Protein AF-A0A2D9SZB6-F1 (afdb_monomer_lite)

Structure (mmCIF, N/CA/C/O backbone):
data_AF-A0A2D9SZB6-F1
#
_entry.id   AF-A0A2D9SZB6-F1
#
loop_
_atom_site.group_PDB
_atom_site.id
_atom_site.type_symbol
_atom_site.label_atom_id
_atom_site.label_alt_id
_atom_site.label_comp_id
_atom_site.label_asym_id
_atom_site.label_entity_id
_atom_site.label_seq_id
_atom_site.pdbx_PDB_ins_code
_atom_site.Cartn_x
_atom_site.Cartn_y
_atom_site.Cartn_z
_atom_site.occupancy
_atom_site.B_iso_or_equiv
_atom_site.auth_seq_id
_atom_site.auth_comp_id
_atom_site.auth_asym_id
_atom_site.auth_atom_id
_atom_site.pdbx_PDB_model_num
ATOM 1 N N . MET A 1 1 ? 8.365 37.480 -3.848 1.00 52.44 1 MET A N 1
ATOM 2 C CA . MET A 1 1 ? 7.961 36.099 -4.217 1.00 52.44 1 MET A CA 1
ATOM 3 C C . MET A 1 1 ? 8.456 35.012 -3.252 1.00 52.44 1 MET A C 1
ATOM 5 O O . MET A 1 1 ? 7.791 33.993 -3.152 1.00 52.44 1 MET A O 1
ATOM 9 N N . ILE A 1 2 ? 9.544 35.214 -2.493 1.00 55.91 2 ILE A N 1
ATOM 10 C CA . ILE A 1 2 ? 10.075 34.208 -1.543 1.00 55.91 2 ILE A CA 1
ATOM 11 C C . ILE A 1 2 ? 9.185 34.034 -0.288 1.00 55.91 2 ILE A C 1
ATOM 13 O O . ILE A 1 2 ? 8.997 32.916 0.181 1.00 55.91 2 ILE A O 1
ATOM 17 N N . GLN A 1 3 ? 8.542 35.100 0.208 1.00 52.09 3 GLN A N 1
ATOM 18 C CA . GLN A 1 3 ? 7.672 35.030 1.398 1.00 52.09 3 GLN A CA 1
ATOM 19 C C . GLN A 1 3 ? 6.404 34.177 1.196 1.00 52.09 3 GLN A C 1
ATOM 21 O O . GLN A 1 3 ? 6.016 33.443 2.100 1.00 52.09 3 GLN A O 1
ATOM 26 N N . GLY A 1 4 ? 5.793 34.199 0.004 1.00 53.66 4 GLY A N 1
ATOM 27 C CA . GLY A 1 4 ? 4.615 33.372 -0.298 1.00 53.66 4 GLY A CA 1
ATOM 28 C C . GLY A 1 4 ? 4.925 31.870 -0.330 1.00 53.66 4 GLY A C 1
ATOM 29 O O . GLY A 1 4 ? 4.133 31.066 0.154 1.00 53.66 4 GLY A O 1
ATOM 30 N N . ALA A 1 5 ? 6.110 31.493 -0.823 1.00 65.62 5 ALA A N 1
ATOM 31 C CA . ALA A 1 5 ? 6.569 30.104 -0.830 1.00 65.62 5 ALA A CA 1
ATOM 32 C C . ALA A 1 5 ? 6.868 29.583 0.588 1.00 65.62 5 ALA A C 1
ATOM 34 O O . ALA A 1 5 ? 6.534 28.444 0.902 1.00 65.62 5 ALA A O 1
ATOM 35 N N . ILE A 1 6 ? 7.432 30.427 1.462 1.00 69.31 6 ILE A N 1
ATOM 36 C CA . ILE A 1 6 ? 7.711 30.076 2.865 1.00 69.31 6 ILE A CA 1
ATOM 37 C C . ILE A 1 6 ? 6.407 29.863 3.646 1.00 69.31 6 ILE A C 1
ATOM 39 O O . ILE A 1 6 ? 6.270 28.860 4.343 1.00 69.31 6 ILE A O 1
ATOM 43 N N . ILE A 1 7 ? 5.421 30.755 3.493 1.00 65.88 7 ILE A N 1
ATOM 44 C CA . ILE A 1 7 ? 4.110 30.608 4.148 1.00 65.88 7 ILE A CA 1
ATOM 45 C C . ILE A 1 7 ? 3.398 29.343 3.644 1.00 65.88 7 ILE A C 1
ATOM 47 O O . ILE A 1 7 ? 2.889 28.565 4.450 1.00 65.88 7 ILE A O 1
ATOM 51 N N . GLY A 1 8 ? 3.425 29.087 2.331 1.00 60.53 8 GLY A N 1
ATOM 52 C CA . GLY A 1 8 ? 2.875 27.861 1.746 1.00 60.53 8 GLY A CA 1
ATOM 53 C C . GLY A 1 8 ? 3.542 26.585 2.275 1.00 60.53 8 GLY A C 1
ATOM 54 O O . GLY A 1 8 ? 2.847 25.617 2.585 1.00 60.53 8 GLY A O 1
ATOM 55 N N . LEU A 1 9 ? 4.869 26.595 2.447 1.00 73.06 9 LEU A N 1
ATOM 56 C CA . LEU A 1 9 ? 5.625 25.476 3.016 1.00 73.06 9 LEU A CA 1
ATOM 57 C C . LEU A 1 9 ? 5.237 25.214 4.478 1.00 73.06 9 LEU A C 1
ATOM 59 O O . LEU A 1 9 ? 4.987 24.067 4.844 1.00 73.06 9 LEU A O 1
ATOM 63 N N . ILE A 1 10 ? 5.141 26.265 5.299 1.00 75.88 10 ILE A N 1
ATOM 64 C CA . ILE A 1 10 ? 4.762 26.150 6.715 1.00 75.88 10 ILE A CA 1
ATOM 65 C C . ILE A 1 10 ? 3.342 25.593 6.841 1.00 75.88 10 ILE A C 1
ATOM 67 O O . ILE A 1 10 ? 3.135 24.609 7.547 1.00 75.88 10 ILE A O 1
ATOM 71 N N . VAL A 1 11 ? 2.370 26.157 6.118 1.00 70.75 11 VAL A N 1
ATOM 72 C CA . VAL A 1 11 ? 0.979 25.671 6.139 1.00 70.75 11 VAL A CA 1
ATOM 73 C C . VAL A 1 11 ? 0.896 24.221 5.650 1.00 70.75 11 VAL A C 1
ATOM 75 O O . VAL A 1 11 ? 0.183 23.411 6.244 1.00 70.75 11 VAL A O 1
ATOM 78 N N . GLY A 1 12 ? 1.667 23.863 4.617 1.00 72.50 12 GLY A N 1
ATOM 79 C CA . GLY A 1 12 ? 1.778 22.490 4.128 1.00 72.50 12 GLY A CA 1
ATOM 80 C C . GLY A 1 12 ? 2.293 21.523 5.197 1.00 72.50 12 GLY A C 1
ATOM 81 O O . GLY A 1 12 ? 1.660 20.497 5.447 1.00 72.50 12 GLY A O 1
ATOM 82 N N . LEU A 1 13 ? 3.390 21.867 5.879 1.00 77.31 13 LEU A N 1
ATOM 83 C CA . LEU A 1 13 ? 3.960 21.060 6.964 1.00 77.31 13 LEU A CA 1
ATOM 84 C C . LEU A 1 13 ? 2.991 20.913 8.143 1.00 77.31 13 LEU A C 1
ATOM 86 O O . LEU A 1 13 ? 2.826 19.811 8.665 1.00 77.31 13 LEU A O 1
ATOM 90 N N . VAL A 1 14 ? 2.302 21.993 8.524 1.00 78.88 14 VAL A N 1
ATOM 91 C CA . VAL A 1 14 ? 1.287 21.972 9.589 1.00 78.88 14 VAL A CA 1
ATOM 92 C C . VAL A 1 14 ? 0.129 21.044 9.216 1.00 78.88 14 VAL A C 1
ATOM 94 O O . VAL A 1 14 ? -0.265 20.204 10.024 1.00 78.88 14 VAL A O 1
ATOM 97 N N . MET A 1 15 ? -0.386 21.126 7.985 1.00 78.69 15 MET A N 1
ATOM 98 C CA . MET A 1 15 ? -1.458 20.235 7.526 1.00 78.69 15 MET A CA 1
ATOM 99 C C . MET A 1 15 ? -1.025 18.766 7.481 1.00 78.69 15 MET A C 1
ATOM 101 O O . MET A 1 15 ? -1.808 17.894 7.864 1.00 78.69 15 MET A O 1
ATOM 105 N N . VAL A 1 16 ? 0.211 18.480 7.060 1.00 77.94 16 VAL A N 1
ATOM 106 C CA . VAL A 1 16 ? 0.777 17.122 7.111 1.00 77.94 16 VAL A CA 1
ATOM 107 C C . VAL A 1 16 ? 0.859 16.631 8.557 1.00 77.94 16 VAL A C 1
ATOM 109 O O . VAL A 1 16 ? 0.423 15.516 8.839 1.00 77.94 16 VAL A O 1
ATOM 112 N N . GLY A 1 17 ? 1.327 17.472 9.485 1.00 79.38 17 GLY A N 1
ATOM 113 C CA . GLY A 1 17 ? 1.390 17.153 10.912 1.00 79.38 17 GLY A CA 1
ATOM 114 C C . GLY A 1 17 ? 0.018 16.844 11.517 1.00 79.38 17 GLY A C 1
ATOM 115 O O . GLY A 1 17 ? -0.150 15.813 12.168 1.00 79.38 17 GLY A O 1
ATOM 116 N N . ILE A 1 18 ? -0.991 17.679 11.247 1.00 84.19 18 ILE A N 1
ATOM 117 C CA . ILE A 1 18 ? -2.368 17.459 11.720 1.00 84.19 18 ILE A CA 1
ATOM 118 C C . ILE A 1 18 ? -2.928 16.148 11.163 1.00 84.19 18 ILE A C 1
ATOM 120 O O . ILE A 1 18 ? -3.486 15.349 11.919 1.00 84.19 18 ILE A O 1
ATOM 124 N N . ARG A 1 19 ? -2.755 15.893 9.858 1.00 82.00 19 ARG A N 1
ATOM 125 C CA . ARG A 1 19 ? -3.206 14.642 9.232 1.00 82.00 19 ARG A CA 1
ATOM 126 C C . ARG A 1 19 ? -2.527 13.429 9.852 1.00 82.00 19 ARG A C 1
ATOM 128 O O . ARG A 1 19 ? -3.213 12.463 10.165 1.00 82.00 19 ARG A O 1
ATOM 135 N N . PHE A 1 20 ? -1.222 13.495 10.097 1.00 84.00 20 PHE A N 1
ATOM 136 C CA . PHE A 1 20 ? -0.485 12.411 10.740 1.00 84.00 20 PHE A CA 1
ATOM 137 C C . PHE A 1 20 ? -1.014 12.115 12.152 1.00 84.00 20 PHE A C 1
ATOM 139 O O . PHE A 1 20 ? -1.230 10.956 12.507 1.00 84.00 20 PHE A O 1
ATOM 146 N N . VAL A 1 21 ? -1.301 13.150 12.949 1.00 86.50 21 VAL A N 1
ATOM 147 C CA . VAL A 1 21 ? -1.894 12.989 14.288 1.00 86.50 21 VAL A CA 1
ATOM 148 C C . VAL A 1 21 ? -3.297 12.379 14.210 1.00 86.50 21 VAL A C 1
ATOM 150 O O . VAL A 1 21 ? -3.605 11.465 14.977 1.00 86.50 21 VAL A O 1
ATOM 153 N N . GLN A 1 22 ? -4.137 12.831 13.274 1.00 87.38 22 GLN A N 1
ATOM 154 C CA . GLN A 1 22 ? -5.475 12.269 13.056 1.00 87.38 22 GLN A CA 1
ATOM 155 C C . GLN A 1 22 ? -5.412 10.800 12.629 1.00 87.38 22 GLN A C 1
ATOM 157 O O . GLN A 1 22 ? -6.134 9.977 13.187 1.00 87.38 22 GLN A O 1
ATOM 162 N N . GLN A 1 23 ? -4.512 10.457 11.706 1.00 87.50 23 GLN A N 1
ATOM 163 C CA . GLN A 1 23 ? -4.281 9.083 11.262 1.00 87.50 23 GLN A CA 1
ATOM 164 C C . GLN A 1 23 ? -3.773 8.193 12.394 1.00 87.50 23 GLN A C 1
ATOM 166 O O . GLN A 1 23 ? -4.253 7.076 12.559 1.00 87.50 23 GLN A O 1
ATOM 171 N N . LYS A 1 24 ? -2.863 8.695 13.235 1.00 88.50 24 LYS A N 1
ATOM 172 C CA . LYS A 1 24 ? -2.394 7.964 14.416 1.00 88.50 24 LYS A CA 1
ATOM 173 C C . LYS A 1 24 ? -3.522 7.739 15.423 1.00 88.50 24 LYS A C 1
ATOM 175 O O . LYS A 1 24 ? -3.641 6.642 15.956 1.00 88.50 24 LYS A O 1
ATOM 180 N N . LYS A 1 25 ? -4.365 8.747 15.680 1.00 89.50 25 LYS A N 1
ATOM 181 C CA . LYS A 1 25 ? -5.518 8.624 16.588 1.00 89.50 25 LYS A CA 1
ATOM 182 C C . LYS A 1 25 ? -6.564 7.641 16.053 1.00 89.50 25 LYS A C 1
ATOM 184 O O . LYS A 1 25 ? -6.992 6.777 16.810 1.00 89.50 25 LYS A O 1
ATOM 189 N N . GLY A 1 26 ? -6.931 7.744 14.775 1.00 88.62 26 GLY A N 1
ATOM 190 C CA . GLY A 1 26 ? -7.844 6.803 14.120 1.00 88.62 26 GLY A CA 1
ATOM 191 C C . GLY A 1 26 ? -7.285 5.381 14.122 1.00 88.62 26 GLY A C 1
ATOM 192 O O . GLY A 1 26 ? -7.965 4.452 14.537 1.00 88.62 26 GLY A O 1
ATOM 193 N N . GLY A 1 27 ? -5.999 5.221 13.800 1.00 88.88 27 GLY A N 1
ATOM 194 C CA . GLY A 1 27 ? -5.319 3.929 13.853 1.00 88.88 27 GLY A CA 1
ATOM 195 C C . GLY A 1 27 ? -5.318 3.289 15.240 1.00 88.88 27 GLY A C 1
ATOM 196 O O . GLY A 1 27 ? -5.574 2.098 15.359 1.00 88.88 27 GLY A O 1
ATOM 197 N N . LYS A 1 28 ? -5.116 4.076 16.305 1.00 92.38 28 LYS A N 1
ATOM 198 C CA . LYS A 1 28 ? -5.242 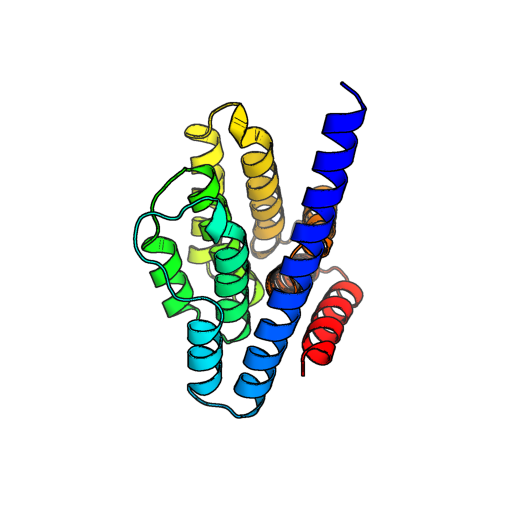3.580 17.686 1.00 92.38 28 LYS A CA 1
ATOM 199 C C . LYS A 1 28 ? -6.645 3.059 18.000 1.00 92.38 28 LYS A C 1
ATOM 201 O O . LYS A 1 28 ? -6.775 2.045 18.674 1.00 92.38 28 LYS A O 1
ATOM 206 N N . GLN A 1 29 ? -7.688 3.734 17.515 1.00 91.56 29 GLN A N 1
ATOM 207 C CA . GLN A 1 29 ? -9.073 3.285 17.700 1.00 91.56 29 GLN A CA 1
ATOM 208 C C . GLN A 1 29 ? -9.335 1.972 16.958 1.00 91.56 29 GLN A C 1
ATOM 210 O O . GLN A 1 29 ? -9.893 1.051 17.546 1.00 91.56 29 GLN A O 1
ATOM 215 N N . VAL A 1 30 ? -8.866 1.862 15.711 1.00 91.75 30 VAL A N 1
ATOM 216 C CA . VAL A 1 30 ? -8.977 0.636 14.907 1.00 91.75 30 VAL A CA 1
ATOM 217 C C . VAL A 1 30 ? -8.234 -0.524 15.574 1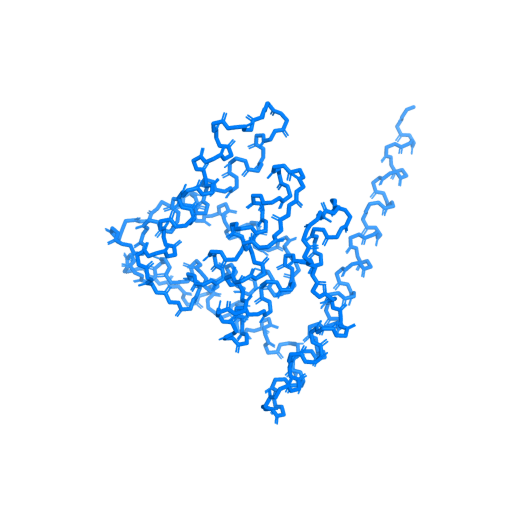.00 91.75 30 VAL A C 1
ATOM 219 O O . VAL A 1 30 ? -8.809 -1.593 15.736 1.00 91.75 30 VAL A O 1
ATOM 222 N N . VAL A 1 31 ? -6.992 -0.326 16.031 1.00 92.25 31 VAL A N 1
ATOM 223 C CA . VAL A 1 31 ? -6.202 -1.380 16.698 1.00 92.25 31 VAL A CA 1
ATOM 224 C C . VAL A 1 31 ? -6.804 -1.778 18.047 1.00 92.25 31 VAL A C 1
ATOM 226 O O . VAL A 1 31 ? -6.861 -2.965 18.361 1.00 92.25 31 VAL A O 1
ATOM 229 N N . ALA A 1 32 ? -7.287 -0.819 18.840 1.00 91.50 32 ALA A N 1
ATOM 230 C CA . ALA A 1 32 ? -7.975 -1.119 20.093 1.00 91.50 32 ALA A CA 1
ATOM 231 C C . ALA A 1 32 ? -9.247 -1.951 19.858 1.00 91.50 32 ALA A C 1
ATOM 233 O O . ALA A 1 32 ? -9.485 -2.907 20.591 1.00 91.50 32 ALA A O 1
ATOM 234 N N . ALA A 1 33 ? -10.023 -1.627 18.820 1.00 90.12 33 ALA A N 1
ATOM 235 C CA . ALA A 1 33 ? -11.202 -2.393 18.426 1.00 90.12 33 ALA A CA 1
ATOM 236 C C . ALA A 1 33 ? -10.838 -3.773 17.846 1.00 90.12 33 ALA A C 1
ATOM 238 O O . ALA A 1 33 ? -11.495 -4.762 18.155 1.00 90.12 33 ALA A O 1
ATOM 239 N N . LEU A 1 34 ? -9.738 -3.878 17.093 1.00 88.62 34 LEU A N 1
ATOM 240 C CA . LEU A 1 34 ? -9.218 -5.149 16.580 1.00 88.62 34 LEU A CA 1
ATOM 241 C C . LEU A 1 34 ? -8.863 -6.121 17.713 1.00 88.62 34 LEU A C 1
ATOM 243 O O . LEU A 1 34 ? -9.153 -7.310 17.614 1.00 88.62 34 LEU A O 1
ATOM 247 N N . LYS A 1 35 ? -8.294 -5.618 18.817 1.00 87.44 35 LYS A N 1
ATOM 248 C CA . LYS A 1 35 ? -7.994 -6.424 20.014 1.00 87.44 35 LYS A CA 1
ATOM 249 C C . LYS A 1 35 ? -9.245 -6.951 20.726 1.00 87.44 35 LYS A C 1
ATOM 251 O O . LYS A 1 35 ? -9.147 -7.952 21.427 1.00 87.44 35 LYS A O 1
ATOM 256 N N . GLN A 1 36 ? -10.392 -6.289 20.573 1.00 84.12 36 GLN A N 1
ATOM 257 C CA . GLN A 1 36 ? -11.666 -6.720 21.165 1.00 84.12 36 GLN A CA 1
ATOM 258 C C . GLN A 1 36 ? -12.342 -7.835 20.347 1.00 84.12 36 GLN A C 1
ATOM 260 O O . GLN A 1 36 ? -13.172 -8.564 20.885 1.00 84.12 36 GLN A O 1
ATOM 265 N N . GLY A 1 37 ? -11.943 -8.009 19.081 1.00 75.00 37 GLY A N 1
ATOM 266 C CA . GLY A 1 37 ? -12.482 -9.018 18.170 1.00 75.00 37 GLY A CA 1
ATOM 267 C C . GLY A 1 37 ? -13.847 -8.650 17.570 1.00 75.00 37 GLY A C 1
ATOM 268 O O . GLY A 1 37 ? -14.510 -7.700 17.982 1.00 75.00 37 GLY A O 1
ATOM 269 N N . GLY A 1 38 ? -14.272 -9.418 16.562 1.00 74.75 38 GLY A N 1
ATOM 270 C CA . GLY A 1 38 ? -15.572 -9.242 15.904 1.00 74.75 38 GLY A CA 1
ATOM 271 C C . GLY A 1 38 ? -15.663 -8.008 14.981 1.00 74.75 38 GLY A C 1
ATOM 272 O O . GLY A 1 38 ? -14.637 -7.516 14.508 1.00 74.75 38 GLY A O 1
ATOM 273 N N . PRO A 1 39 ? -16.880 -7.498 14.698 1.00 85.06 39 PRO A N 1
ATOM 274 C CA . PRO A 1 39 ? -17.107 -6.405 13.741 1.00 85.06 39 PRO A CA 1
ATOM 275 C C . PRO A 1 39 ? -16.643 -5.022 14.237 1.00 85.06 39 PRO A C 1
ATOM 277 O O . PRO A 1 39 ? -16.636 -4.062 13.468 1.00 85.06 39 PRO A O 1
ATOM 280 N N . ALA A 1 40 ? -16.214 -4.899 15.498 1.00 87.19 40 ALA A N 1
ATOM 281 C CA . ALA A 1 40 ? -15.859 -3.621 16.118 1.00 87.19 40 ALA A CA 1
ATOM 282 C C . ALA A 1 40 ? -14.731 -2.876 15.379 1.00 87.19 40 ALA A C 1
ATOM 284 O O . ALA A 1 40 ? -14.742 -1.647 15.298 1.00 87.19 40 ALA A O 1
ATOM 285 N N . ALA A 1 41 ? -13.757 -3.601 14.816 1.00 88.44 41 ALA A N 1
ATOM 286 C CA . ALA A 1 41 ? -12.661 -2.995 14.057 1.00 88.44 41 ALA A CA 1
ATOM 287 C C . ALA A 1 41 ? -13.164 -2.285 12.790 1.00 88.44 41 ALA A C 1
ATOM 289 O O . ALA A 1 41 ? -12.714 -1.180 12.469 1.00 88.44 41 ALA A O 1
ATOM 290 N N . ARG A 1 42 ? -14.160 -2.881 12.125 1.00 91.56 42 ARG A N 1
ATOM 291 C CA . ARG A 1 42 ? -14.816 -2.306 10.954 1.00 91.56 42 ARG A CA 1
ATOM 292 C C . ARG A 1 42 ? -15.611 -1.060 11.306 1.00 91.56 42 ARG A C 1
ATOM 294 O O . ARG A 1 42 ? -15.456 -0.033 10.652 1.00 91.56 42 ARG A O 1
ATOM 301 N N . GLU A 1 43 ? -16.409 -1.120 12.368 1.00 91.69 43 GLU A N 1
ATOM 302 C CA . GLU A 1 43 ? -17.188 0.029 12.844 1.00 91.69 43 GLU A CA 1
ATOM 303 C C . GLU A 1 43 ? -16.281 1.206 13.231 1.00 91.69 43 GLU A C 1
ATOM 305 O O . GLU A 1 43 ? -16.548 2.354 12.864 1.00 91.69 43 GLU A O 1
ATOM 310 N N . ALA A 1 44 ? -15.160 0.925 13.905 1.00 92.19 44 ALA A N 1
ATOM 311 C CA . ALA A 1 44 ? -14.153 1.931 14.228 1.00 92.19 44 ALA A CA 1
ATOM 312 C C . ALA A 1 44 ? -13.536 2.546 12.961 1.00 92.19 44 ALA A C 1
ATOM 314 O O . ALA A 1 44 ? -13.357 3.767 12.891 1.00 92.19 44 ALA A O 1
ATOM 315 N N . LEU A 1 45 ? -13.245 1.728 11.943 1.00 93.25 45 LEU A N 1
ATOM 316 C CA . LEU A 1 45 ? -12.738 2.216 10.665 1.00 93.25 45 LEU A CA 1
ATOM 317 C C . LEU A 1 45 ? -13.770 3.084 9.935 1.00 93.25 45 LEU A C 1
ATOM 319 O O . LEU A 1 45 ? -13.414 4.157 9.455 1.00 93.25 45 LEU A O 1
ATOM 323 N N . ASP A 1 46 ? -15.032 2.667 9.873 1.00 93.50 46 ASP A N 1
ATOM 324 C CA . ASP A 1 46 ? -16.109 3.412 9.212 1.00 93.50 46 ASP A CA 1
ATOM 325 C C . ASP A 1 46 ? -16.416 4.741 9.926 1.00 93.50 46 ASP A C 1
ATOM 327 O O . ASP A 1 46 ? -16.707 5.749 9.272 1.00 93.50 46 ASP A O 1
ATOM 331 N N . GLY A 1 47 ? -16.280 4.777 11.257 1.00 90.19 47 GLY A N 1
ATOM 332 C CA . GLY A 1 47 ? -16.355 6.001 12.057 1.00 90.19 47 GLY A CA 1
ATOM 333 C C . GLY A 1 47 ? -15.176 6.953 11.826 1.00 90.19 47 GLY A C 1
ATOM 334 O O . GLY A 1 47 ? -15.355 8.173 11.836 1.00 90.19 47 GLY A O 1
ATOM 335 N N . TYR A 1 48 ? -13.979 6.414 11.579 1.00 89.94 48 TYR A N 1
ATOM 336 C CA . TYR A 1 48 ? -12.768 7.189 11.306 1.00 89.94 48 TYR A CA 1
ATOM 337 C C . TYR A 1 48 ? -12.707 7.705 9.855 1.00 89.94 48 TYR A C 1
ATOM 339 O O . TYR A 1 48 ? -12.545 8.907 9.619 1.00 89.94 48 TYR A O 1
ATOM 347 N N . VAL A 1 49 ? -12.847 6.816 8.872 1.00 91.12 49 VAL A N 1
ATOM 348 C CA . VAL A 1 49 ? -12.872 7.131 7.440 1.00 91.12 49 VAL A CA 1
ATOM 349 C C . VAL A 1 49 ? -14.036 6.395 6.803 1.00 91.12 49 VAL A C 1
ATOM 351 O O . VAL A 1 49 ? -13.952 5.198 6.555 1.00 91.12 49 VAL A O 1
ATOM 354 N N . LYS A 1 50 ? -15.097 7.128 6.463 1.00 90.38 50 LYS A N 1
ATOM 355 C CA . LYS A 1 50 ? -16.280 6.549 5.818 1.00 90.38 50 LYS A CA 1
ATOM 356 C C . LYS A 1 50 ? -15.945 5.898 4.465 1.00 90.38 50 LYS A C 1
ATOM 358 O O . LYS A 1 50 ? -15.131 6.465 3.723 1.00 90.38 50 LYS A O 1
ATOM 363 N N . PRO A 1 51 ? -16.612 4.785 4.105 1.00 88.94 51 PRO A N 1
ATOM 364 C CA . PRO A 1 51 ? -16.550 4.241 2.754 1.00 88.94 51 PRO A CA 1
ATOM 365 C C . PRO A 1 51 ? -17.016 5.278 1.733 1.00 88.94 51 PRO A C 1
ATOM 367 O O . PRO A 1 51 ? -17.868 6.127 2.013 1.00 88.94 51 PRO A O 1
ATOM 370 N N . VAL A 1 52 ? -16.458 5.200 0.529 1.00 86.00 52 VAL A N 1
ATOM 371 C CA . VAL A 1 52 ? -16.873 6.024 -0.606 1.00 86.00 52 VAL A CA 1
ATOM 372 C C . VAL A 1 52 ? -17.133 5.111 -1.791 1.00 86.00 52 VAL A C 1
ATOM 374 O O . VAL A 1 52 ? -16.293 4.287 -2.133 1.00 86.00 52 VAL A O 1
ATOM 377 N N . GLN A 1 53 ? -18.283 5.305 -2.428 1.00 82.75 53 GLN A N 1
ATOM 378 C CA . GLN A 1 53 ? -18.598 4.751 -3.740 1.00 82.75 53 GLN A CA 1
ATOM 379 C C . GLN A 1 53 ? -18.738 5.910 -4.735 1.00 82.75 53 GLN A C 1
ATOM 381 O O . GLN A 1 53 ? -19.241 6.983 -4.384 1.00 82.75 53 GLN A O 1
ATOM 386 N N . GLY A 1 54 ? -18.269 5.714 -5.966 1.00 86.75 54 GLY A N 1
ATOM 387 C CA . GLY A 1 54 ? -18.283 6.726 -7.018 1.00 86.75 54 GLY A CA 1
ATOM 388 C C . GLY A 1 54 ? -17.132 7.732 -6.923 1.00 86.75 54 GLY A C 1
ATOM 389 O O . GLY A 1 54 ? -15.996 7.379 -6.604 1.00 86.75 54 GLY A O 1
ATOM 390 N N . LYS A 1 55 ? -17.409 8.999 -7.256 1.00 90.00 55 LYS A N 1
ATOM 391 C CA . LYS A 1 55 ? -16.371 10.016 -7.490 1.00 90.00 55 LYS A CA 1
ATOM 392 C C . LYS A 1 55 ? -15.587 10.380 -6.227 1.00 90.00 55 LYS A C 1
ATOM 394 O O . LYS A 1 55 ? -16.121 10.969 -5.285 1.00 90.00 55 LYS A O 1
ATOM 399 N N . VAL A 1 56 ? -14.281 10.130 -6.257 1.00 88.12 56 VAL A N 1
ATOM 400 C CA . VAL A 1 56 ? -13.342 10.491 -5.193 1.00 88.12 56 VAL A CA 1
ATOM 401 C C . VAL A 1 56 ? -12.653 11.819 -5.505 1.00 88.12 56 VAL A C 1
ATOM 403 O O . VAL A 1 56 ? -12.036 12.000 -6.555 1.00 88.12 56 VAL A O 1
ATOM 406 N N . SER A 1 57 ? -12.704 12.758 -4.556 1.00 85.75 57 SER A N 1
ATOM 407 C CA . SER A 1 57 ? -11.922 13.994 -4.633 1.00 85.75 57 SER A CA 1
ATOM 408 C C . SER A 1 57 ? -10.483 13.774 -4.158 1.00 85.75 57 SER A C 1
ATOM 410 O O . SER A 1 57 ? -10.228 13.017 -3.219 1.00 85.75 57 SER A O 1
ATOM 412 N N . ALA A 1 58 ? -9.530 14.512 -4.735 1.00 82.25 58 ALA A N 1
ATOM 413 C CA . ALA A 1 58 ? -8.123 14.456 -4.322 1.00 82.25 58 ALA A CA 1
ATOM 414 C C . ALA A 1 58 ? -7.923 14.766 -2.822 1.00 82.25 58 ALA A C 1
ATOM 416 O O . ALA A 1 58 ? -7.008 14.244 -2.190 1.00 82.25 58 ALA A O 1
ATOM 417 N N . GLN A 1 59 ? -8.814 15.563 -2.220 1.00 83.81 59 GLN A N 1
ATOM 418 C CA . GLN A 1 59 ? -8.771 15.881 -0.790 1.00 83.81 59 GLN A CA 1
ATOM 419 C C . GLN A 1 59 ? -8.968 14.648 0.104 1.00 83.81 59 GLN A C 1
ATOM 421 O O . GLN A 1 59 ? -8.367 14.594 1.181 1.00 83.81 59 GLN A O 1
ATOM 426 N N . LYS A 1 60 ? -9.770 13.668 -0.345 1.00 87.75 60 LYS A N 1
ATOM 427 C CA . LYS A 1 60 ? -10.078 12.425 0.383 1.00 87.75 60 LYS A CA 1
ATOM 428 C C . LYS A 1 60 ? -9.061 11.308 0.147 1.00 87.75 60 LYS A C 1
ATOM 430 O O . LYS A 1 60 ? -9.076 10.334 0.894 1.00 87.75 60 LYS A O 1
ATOM 435 N N . LEU A 1 61 ? -8.170 11.457 -0.838 1.00 90.00 61 LEU A N 1
ATOM 436 C CA . LEU A 1 61 ? -7.223 10.419 -1.255 1.00 90.00 61 LEU A CA 1
ATOM 437 C C . LEU A 1 61 ? -6.436 9.830 -0.077 1.00 90.00 61 LEU A C 1
ATOM 439 O O . LEU A 1 61 ? -6.458 8.623 0.111 1.00 90.00 61 LEU A O 1
ATOM 443 N N . LEU A 1 62 ? -5.788 10.662 0.748 1.00 89.38 62 LEU A N 1
ATOM 444 C CA . LEU A 1 62 ? -4.957 10.154 1.852 1.00 89.38 62 LEU A CA 1
ATOM 445 C C . LEU A 1 62 ? -5.760 9.372 2.899 1.00 89.38 62 LEU A C 1
ATOM 447 O O . LEU A 1 62 ? -5.247 8.410 3.459 1.00 89.38 62 LEU A O 1
ATOM 451 N N . ASN A 1 63 ? -7.008 9.770 3.155 1.00 91.88 63 ASN A N 1
ATOM 452 C CA . ASN A 1 63 ? -7.869 9.058 4.098 1.00 91.88 63 ASN A CA 1
ATOM 453 C C . ASN A 1 63 ? -8.283 7.700 3.525 1.00 91.88 63 ASN A C 1
ATOM 455 O O . ASN A 1 63 ? -8.267 6.707 4.241 1.00 91.88 63 ASN A O 1
ATOM 459 N N . LEU A 1 64 ? -8.609 7.643 2.233 1.00 94.12 64 LEU A N 1
ATOM 460 C CA . LEU A 1 64 ? -8.988 6.397 1.569 1.00 94.12 64 LEU A CA 1
ATOM 461 C C . LEU A 1 64 ? -7.800 5.442 1.379 1.00 94.12 64 LEU A C 1
ATOM 463 O O . LEU A 1 64 ? -7.970 4.239 1.537 1.00 94.12 64 LEU A O 1
ATOM 467 N N . LEU A 1 65 ? -6.590 5.960 1.136 1.00 95.06 65 LEU A N 1
ATOM 468 C CA . LEU A 1 65 ? -5.367 5.149 1.148 1.00 95.06 65 LEU A CA 1
ATOM 469 C C . LEU A 1 65 ? -5.156 4.481 2.515 1.00 95.06 65 LEU A C 1
ATOM 471 O O . LEU A 1 65 ? -4.858 3.290 2.573 1.00 95.06 65 LEU A O 1
ATOM 475 N N . GLU A 1 66 ? -5.352 5.228 3.607 1.00 94.56 66 GLU A N 1
ATOM 476 C CA . GLU A 1 66 ? -5.308 4.663 4.961 1.00 94.56 66 GLU A CA 1
ATOM 477 C C . GLU A 1 66 ? -6.437 3.666 5.216 1.00 94.56 66 GLU A C 1
ATOM 479 O O . GLU A 1 66 ? -6.196 2.622 5.813 1.00 94.56 66 GLU A O 1
ATOM 484 N N . ARG A 1 67 ? -7.653 3.937 4.730 1.00 95.94 67 ARG A N 1
ATOM 485 C CA . ARG A 1 67 ? -8.780 3.006 4.847 1.00 95.94 67 ARG A CA 1
ATOM 486 C C . ARG A 1 67 ? -8.470 1.662 4.200 1.00 95.94 67 ARG A C 1
ATOM 488 O O . ARG A 1 67 ? -8.622 0.633 4.845 1.00 95.94 67 ARG A O 1
ATOM 495 N N . TYR A 1 68 ? -7.995 1.670 2.959 1.00 96.94 68 TYR A N 1
ATOM 496 C CA . TYR A 1 68 ? -7.666 0.441 2.234 1.00 96.94 68 TYR A CA 1
ATOM 497 C C . TYR A 1 68 ? -6.534 -0.335 2.905 1.00 96.94 68 TYR A C 1
ATOM 499 O O . TYR A 1 68 ? -6.578 -1.561 2.980 1.00 96.94 68 TYR A O 1
ATOM 507 N N . ALA A 1 69 ? -5.548 0.376 3.450 1.00 96.88 69 ALA A N 1
ATOM 508 C CA . ALA A 1 69 ? -4.494 -0.234 4.242 1.00 96.88 69 ALA A CA 1
ATOM 509 C C . ALA A 1 69 ? -5.028 -0.877 5.537 1.00 96.88 69 ALA A C 1
ATOM 511 O O . ALA A 1 69 ? -4.651 -2.000 5.858 1.00 96.88 69 ALA A O 1
ATOM 512 N N . TRP A 1 70 ? -5.944 -0.220 6.257 1.00 96.38 70 TRP A N 1
ATOM 513 C CA . TRP A 1 70 ? -6.590 -0.821 7.428 1.00 96.38 70 TRP A CA 1
ATOM 514 C C . TRP A 1 70 ? -7.418 -2.050 7.070 1.00 96.38 70 TRP A C 1
ATOM 516 O O . TRP A 1 70 ? -7.305 -3.058 7.757 1.00 96.38 70 TRP A O 1
ATOM 526 N N . MET A 1 71 ? -8.192 -2.005 5.985 1.00 95.81 71 MET A N 1
ATOM 527 C CA . MET A 1 71 ? -8.960 -3.164 5.515 1.00 95.81 71 MET A CA 1
ATOM 528 C C . MET A 1 71 ? -8.054 -4.363 5.222 1.00 95.81 71 MET A C 1
ATOM 530 O O . MET A 1 71 ? -8.372 -5.472 5.641 1.00 95.81 71 MET A O 1
ATOM 534 N N . ALA A 1 72 ? -6.890 -4.140 4.603 1.00 95.75 72 ALA A N 1
ATOM 535 C CA . ALA A 1 72 ? -5.889 -5.189 4.414 1.00 95.75 72 ALA A CA 1
ATOM 536 C C . ALA A 1 72 ? -5.365 -5.739 5.754 1.00 95.75 72 ALA A C 1
ATOM 538 O O . ALA A 1 72 ? -5.369 -6.947 5.966 1.00 95.75 72 ALA A O 1
ATOM 539 N N . ILE A 1 73 ? -4.990 -4.865 6.697 1.00 94.75 73 ILE A N 1
ATOM 540 C CA . ILE A 1 73 ? -4.493 -5.271 8.026 1.00 94.75 73 ILE A CA 1
ATOM 541 C C . ILE A 1 73 ? -5.539 -6.076 8.813 1.00 94.75 73 ILE A C 1
ATOM 543 O O . ILE A 1 73 ? -5.166 -7.005 9.529 1.00 94.75 73 ILE A O 1
ATOM 547 N N . MET A 1 74 ? -6.823 -5.727 8.691 1.00 93.44 74 MET A N 1
ATOM 548 C CA . MET A 1 74 ? -7.943 -6.422 9.338 1.00 93.44 74 MET A CA 1
ATOM 549 C C . MET A 1 74 ? -8.320 -7.741 8.645 1.00 93.44 74 MET A C 1
ATOM 551 O O . MET A 1 74 ? -9.085 -8.516 9.212 1.00 93.44 74 MET A O 1
ATOM 555 N N . GLY A 1 75 ? -7.799 -8.009 7.443 1.00 92.06 75 GLY A N 1
ATOM 556 C CA . GLY A 1 75 ? -8.156 -9.186 6.648 1.00 92.06 75 GLY A CA 1
ATOM 557 C C . GLY A 1 75 ? -9.474 -9.054 5.875 1.00 92.06 75 GLY A C 1
ATOM 558 O O . GLY A 1 75 ? -10.005 -10.054 5.400 1.00 92.06 75 GLY A O 1
ATOM 559 N N . GLU A 1 76 ? -10.008 -7.841 5.708 1.00 93.00 76 GLU A N 1
ATOM 560 C CA . GLU A 1 76 ? -11.240 -7.570 4.951 1.00 93.00 76 GLU A CA 1
ATOM 561 C C . GLU A 1 76 ? -10.988 -7.515 3.433 1.00 93.00 76 GLU A C 1
ATOM 563 O O . GLU A 1 76 ? -11.262 -6.516 2.762 1.00 93.00 76 GLU A O 1
ATOM 568 N N . HIS A 1 77 ? -10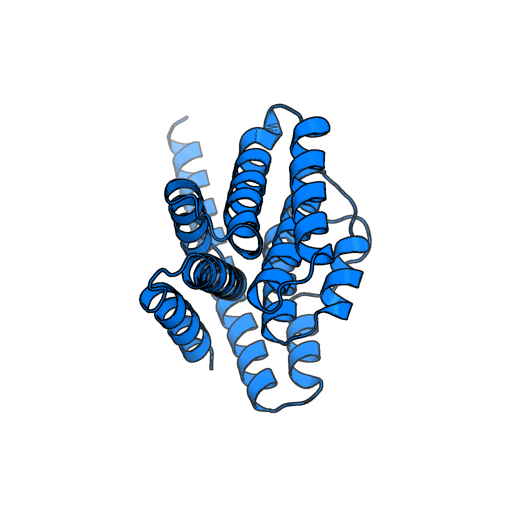.420 -8.587 2.880 1.00 94.25 77 HIS A N 1
ATOM 569 C CA . HIS A 1 77 ? -9.958 -8.627 1.492 1.00 94.25 77 HIS A CA 1
ATOM 570 C C . HIS A 1 77 ? -11.098 -8.466 0.473 1.00 94.25 77 HIS A C 1
ATOM 572 O O . HIS A 1 77 ? -10.963 -7.682 -0.465 1.00 94.25 77 HIS A O 1
ATOM 578 N N . ASP A 1 78 ? -12.238 -9.129 0.677 1.00 92.88 78 ASP A N 1
ATOM 579 C CA . ASP A 1 78 ? -13.375 -9.051 -0.254 1.00 92.88 78 ASP A CA 1
ATOM 580 C C . ASP A 1 78 ? -13.987 -7.647 -0.287 1.00 92.88 78 ASP A C 1
ATOM 582 O O . ASP A 1 78 ? -14.239 -7.085 -1.356 1.00 92.88 78 ASP A O 1
ATOM 586 N N . ALA A 1 79 ? -14.151 -7.031 0.887 1.00 93.62 79 ALA A N 1
ATOM 587 C CA . ALA A 1 79 ? -14.618 -5.655 0.989 1.00 93.62 79 ALA A CA 1
ATOM 588 C C . ALA A 1 79 ? -13.615 -4.682 0.349 1.00 93.62 79 ALA A C 1
ATOM 590 O O . ALA A 1 79 ? -14.020 -3.706 -0.281 1.00 93.62 79 ALA A O 1
ATOM 591 N N . LEU A 1 80 ? -12.308 -4.943 0.475 1.00 95.12 80 LEU A N 1
ATOM 592 C CA . LEU A 1 80 ? -11.265 -4.117 -0.133 1.00 95.12 80 LEU A CA 1
ATOM 593 C C . LEU A 1 80 ? -11.343 -4.173 -1.661 1.00 95.12 80 LEU A C 1
ATOM 595 O O . LEU A 1 80 ? -11.289 -3.130 -2.317 1.00 95.12 80 LEU A O 1
ATOM 599 N N . VAL A 1 81 ? -11.527 -5.369 -2.226 1.00 94.12 81 VAL A N 1
ATOM 600 C CA . VAL A 1 81 ? -11.749 -5.551 -3.665 1.00 94.12 81 VAL A CA 1
ATOM 601 C C . VAL A 1 81 ? -12.988 -4.771 -4.103 1.00 94.12 81 VAL A C 1
ATOM 603 O O . VAL A 1 81 ? -12.883 -3.930 -4.998 1.00 94.12 81 VAL A O 1
ATOM 606 N N . GLN A 1 82 ? -14.123 -4.970 -3.428 1.00 93.44 82 GLN A N 1
ATOM 607 C CA . GLN A 1 82 ? -15.384 -4.306 -3.761 1.00 93.44 82 GLN A CA 1
ATOM 608 C C . GLN A 1 82 ? -15.271 -2.774 -3.707 1.00 93.44 82 GLN A C 1
ATOM 610 O O . GLN A 1 82 ? -15.680 -2.087 -4.646 1.00 93.44 82 GLN A O 1
ATOM 615 N N . GLU A 1 83 ? -14.690 -2.219 -2.639 1.00 94.12 83 GLU A N 1
ATOM 616 C CA . GLU A 1 83 ? -14.515 -0.771 -2.511 1.00 94.12 83 GLU A CA 1
ATOM 617 C C . GLU A 1 83 ? -13.558 -0.219 -3.575 1.00 94.12 83 GLU A C 1
ATOM 619 O O . GLU A 1 83 ? -13.823 0.849 -4.123 1.00 94.12 83 GLU A O 1
ATOM 624 N N . SER A 1 84 ? -12.483 -0.938 -3.915 1.00 93.81 84 SER A N 1
ATOM 625 C CA . SER A 1 84 ? -11.501 -0.496 -4.920 1.00 93.81 84 SER A CA 1
ATOM 626 C C . SER A 1 84 ? -12.019 -0.515 -6.363 1.00 93.81 84 SER A C 1
ATOM 628 O O . SER A 1 84 ? -11.517 0.221 -7.218 1.00 93.81 84 SER A O 1
ATOM 630 N N . GLN A 1 85 ? -13.029 -1.338 -6.646 1.00 91.00 85 GLN A N 1
ATOM 631 C CA . GLN A 1 85 ? -13.696 -1.400 -7.947 1.00 91.00 85 GLN A CA 1
ATOM 632 C C . GLN A 1 85 ? -14.805 -0.349 -8.076 1.00 91.00 85 GLN A C 1
ATOM 634 O O . GLN A 1 85 ? -15.093 0.108 -9.178 1.00 91.00 85 GLN A O 1
ATOM 639 N N . GLY A 1 86 ? -15.406 0.061 -6.956 1.00 89.31 86 GLY A N 1
ATOM 640 C CA . GLY A 1 86 ? -16.518 1.013 -6.922 1.00 89.31 86 GLY A CA 1
ATOM 641 C C . GLY A 1 86 ? -16.128 2.494 -6.992 1.00 89.31 86 GLY A C 1
ATOM 642 O O . GLY A 1 86 ? -17.012 3.348 -6.908 1.00 89.31 86 GLY A O 1
ATOM 643 N N . ILE A 1 87 ? -14.838 2.826 -7.100 1.00 92.19 87 ILE A N 1
ATOM 644 C CA . ILE A 1 87 ? -14.360 4.216 -7.150 1.00 92.19 87 ILE A CA 1
ATOM 645 C C . ILE A 1 87 ? -14.242 4.751 -8.579 1.00 92.19 87 ILE A C 1
ATOM 647 O O . ILE A 1 87 ? -13.835 4.057 -9.506 1.00 92.19 87 ILE A O 1
ATOM 651 N N . ASP A 1 88 ? -14.527 6.041 -8.721 1.00 91.25 88 ASP A N 1
ATOM 652 C CA . ASP A 1 88 ? -14.390 6.807 -9.959 1.00 91.25 88 ASP A CA 1
ATOM 653 C C . ASP A 1 88 ? -13.694 8.154 -9.676 1.00 91.25 88 ASP A C 1
ATOM 655 O O . ASP A 1 88 ? -13.564 8.582 -8.524 1.00 91.25 88 ASP A O 1
ATOM 659 N N . GLY A 1 89 ? -13.237 8.854 -10.712 1.00 88.81 89 GLY A N 1
ATOM 660 C CA . GLY A 1 89 ? -12.684 10.201 -10.613 1.00 88.81 89 GLY A CA 1
ATOM 661 C C . GLY A 1 89 ? -11.433 10.408 -11.456 1.00 88.81 89 GLY A C 1
ATOM 662 O O . GLY A 1 89 ? -11.255 9.827 -12.522 1.00 88.81 89 GLY A O 1
ATOM 663 N N . GLN A 1 90 ? -10.548 11.287 -10.984 1.00 91.12 90 GLN A N 1
ATOM 664 C CA . GLN A 1 90 ? -9.293 11.558 -11.683 1.00 91.12 90 GLN A CA 1
ATOM 665 C C . GLN A 1 90 ? -8.435 10.292 -11.740 1.00 91.12 90 GLN A C 1
ATOM 667 O O . GLN A 1 90 ? -8.205 9.659 -10.708 1.00 91.12 90 GLN A O 1
ATOM 672 N N . LEU A 1 91 ? -7.885 9.983 -12.917 1.00 92.75 91 LEU A N 1
ATOM 673 C CA . LEU A 1 91 ? -7.075 8.784 -13.149 1.00 92.75 91 LEU A CA 1
ATOM 674 C C . LEU A 1 91 ? -5.958 8.614 -12.103 1.00 92.75 91 LEU A C 1
ATOM 676 O O . LEU A 1 91 ? -5.770 7.522 -11.579 1.00 92.75 91 LEU A O 1
ATOM 680 N N . ASN A 1 92 ? -5.280 9.700 -11.719 1.00 92.69 92 ASN A N 1
ATOM 681 C CA . ASN A 1 92 ? -4.239 9.685 -10.682 1.00 92.69 92 ASN A CA 1
ATOM 682 C C . ASN A 1 92 ? -4.748 9.277 -9.293 1.00 92.69 92 ASN A C 1
ATOM 684 O O . ASN A 1 92 ? -4.016 8.646 -8.534 1.00 92.69 92 ASN A O 1
ATOM 688 N N . VAL A 1 93 ? -5.975 9.658 -8.939 1.00 93.00 93 VAL A N 1
ATOM 689 C CA . VAL A 1 93 ? -6.595 9.316 -7.652 1.00 93.00 93 VAL A CA 1
ATOM 690 C C . VAL A 1 93 ? -6.997 7.846 -7.660 1.00 93.00 93 VAL A C 1
ATOM 692 O O . VAL A 1 93 ? -6.607 7.106 -6.760 1.00 93.00 93 VAL A O 1
ATOM 695 N N . VAL A 1 94 ? -7.708 7.418 -8.707 1.00 94.62 94 VAL A N 1
ATOM 696 C CA . VAL A 1 94 ? -8.164 6.031 -8.866 1.00 94.62 94 VAL A CA 1
ATOM 697 C C . VAL A 1 94 ? -6.974 5.071 -8.911 1.00 94.62 94 VAL A C 1
ATOM 699 O O . VAL A 1 94 ? -6.950 4.103 -8.160 1.00 94.62 94 VAL A O 1
ATOM 702 N N . THR A 1 95 ? -5.935 5.392 -9.688 1.00 96.25 95 THR A N 1
ATOM 703 C CA . THR A 1 95 ? -4.714 4.574 -9.801 1.00 96.25 95 THR A CA 1
ATOM 704 C C . THR A 1 95 ? -4.045 4.362 -8.447 1.00 96.25 95 THR A C 1
ATOM 706 O O . THR A 1 95 ? -3.686 3.239 -8.112 1.00 96.25 95 THR A O 1
ATOM 709 N N . GLN A 1 96 ? -3.877 5.419 -7.645 1.00 95.94 96 GLN A N 1
ATOM 710 C CA . GLN A 1 96 ? -3.234 5.296 -6.333 1.00 95.94 96 GLN A CA 1
ATOM 711 C C . GLN A 1 96 ? -4.057 4.437 -5.369 1.00 95.94 96 GLN A C 1
ATOM 713 O O . GLN A 1 96 ? -3.483 3.641 -4.629 1.00 95.94 96 GLN A O 1
ATOM 718 N N . LEU A 1 97 ? -5.385 4.573 -5.388 1.00 96.69 97 LEU A N 1
ATOM 719 C CA . LEU A 1 97 ? -6.281 3.776 -4.552 1.00 96.69 97 LEU A CA 1
ATOM 720 C C . LEU A 1 97 ? -6.297 2.303 -4.974 1.00 96.69 97 LEU A C 1
ATOM 722 O O . LEU A 1 97 ? -6.139 1.429 -4.127 1.00 96.69 97 LEU A O 1
ATOM 726 N N . GLN A 1 98 ? -6.407 2.022 -6.271 1.00 97.00 98 GLN A N 1
ATOM 727 C CA . GLN A 1 98 ? -6.382 0.657 -6.800 1.00 97.00 98 GLN A CA 1
ATOM 728 C C . GLN A 1 98 ? -5.023 -0.015 -6.577 1.00 97.00 98 GLN A C 1
ATOM 730 O O . GLN A 1 98 ? -4.971 -1.155 -6.122 1.00 97.00 98 GLN A O 1
ATOM 735 N N . ALA A 1 99 ? -3.919 0.706 -6.791 1.00 97.44 99 ALA A N 1
ATOM 736 C CA . ALA A 1 99 ? -2.584 0.200 -6.485 1.00 97.44 99 ALA A CA 1
ATOM 737 C C . ALA A 1 99 ? -2.417 -0.087 -4.984 1.00 97.44 99 ALA A C 1
ATOM 739 O O . ALA A 1 99 ? -1.850 -1.112 -4.618 1.00 97.44 99 ALA A O 1
ATOM 740 N N . GLN A 1 100 ? -2.938 0.776 -4.104 1.00 97.31 100 GLN A N 1
ATOM 741 C CA . GLN A 1 100 ? -2.909 0.543 -2.658 1.00 97.31 100 GLN A CA 1
ATOM 742 C C . GLN A 1 100 ? -3.743 -0.676 -2.251 1.00 97.31 100 GLN A C 1
ATOM 744 O O . GLN A 1 100 ? -3.302 -1.429 -1.388 1.00 97.31 100 GLN A O 1
ATOM 749 N N . ALA A 1 101 ? -4.911 -0.884 -2.864 1.00 97.38 101 ALA A N 1
ATOM 750 C CA . ALA A 1 101 ? -5.730 -2.067 -2.622 1.00 97.38 101 ALA A CA 1
ATOM 751 C C . ALA A 1 101 ? -4.992 -3.345 -3.042 1.00 97.38 101 ALA A C 1
ATOM 753 O O . ALA A 1 101 ? -4.863 -4.264 -2.238 1.00 97.38 101 ALA A O 1
ATOM 754 N N . ALA A 1 102 ? -4.413 -3.364 -4.247 1.00 97.38 102 ALA A N 1
ATOM 755 C CA . ALA A 1 102 ? -3.634 -4.499 -4.734 1.00 97.38 102 ALA A CA 1
ATOM 756 C C . ALA A 1 102 ? -2.424 -4.797 -3.836 1.00 97.38 102 ALA A C 1
ATOM 758 O O . ALA A 1 102 ? -2.200 -5.940 -3.456 1.00 97.38 102 ALA A O 1
ATOM 759 N N . VAL A 1 103 ? -1.674 -3.767 -3.430 1.00 97.56 103 VAL A N 1
ATOM 760 C CA . VAL A 1 103 ? -0.560 -3.903 -2.477 1.00 97.56 103 VAL A CA 1
ATOM 761 C C . VAL A 1 103 ? -1.041 -4.397 -1.114 1.00 97.56 103 VAL A C 1
ATOM 763 O O . VAL A 1 103 ? -0.346 -5.184 -0.482 1.00 97.56 103 VAL A O 1
ATOM 766 N N . GLY A 1 104 ? -2.221 -3.966 -0.667 1.00 97.00 104 GLY A N 1
ATOM 767 C CA . GLY A 1 104 ? -2.869 -4.474 0.539 1.00 97.00 104 GLY A CA 1
ATOM 768 C C . GLY A 1 104 ? -3.121 -5.974 0.472 1.00 97.00 104 GLY A C 1
ATOM 769 O O . GLY A 1 104 ? -2.697 -6.700 1.362 1.00 97.00 104 GLY A O 1
ATOM 770 N N . LEU A 1 105 ? -3.720 -6.452 -0.616 1.00 97.06 105 LEU A N 1
ATOM 771 C CA . LEU A 1 105 ? -3.950 -7.881 -0.841 1.00 97.06 105 LEU A CA 1
ATOM 772 C C . LEU A 1 105 ? -2.615 -8.641 -0.925 1.00 97.06 105 LEU A C 1
ATOM 774 O O . LEU A 1 105 ? -2.388 -9.598 -0.185 1.00 97.06 105 LEU A O 1
ATOM 778 N N . LEU A 1 106 ? -1.666 -8.140 -1.721 1.00 97.06 106 LEU A N 1
ATOM 779 C CA . LEU A 1 106 ? -0.331 -8.723 -1.893 1.00 97.06 106 LEU A CA 1
ATOM 780 C C . LEU A 1 106 ? 0.556 -8.639 -0.639 1.00 97.06 106 LEU A C 1
ATOM 782 O O . LEU A 1 106 ? 1.584 -9.310 -0.566 1.00 97.06 106 LEU A O 1
ATOM 786 N N . ALA A 1 107 ? 0.187 -7.863 0.379 1.00 96.06 107 ALA A N 1
ATOM 787 C CA . ALA A 1 107 ? 0.843 -7.894 1.685 1.00 96.06 107 ALA A CA 1
ATOM 788 C C . ALA A 1 107 ? 0.422 -9.109 2.531 1.00 96.06 107 ALA A C 1
ATOM 790 O O . ALA A 1 107 ? 1.101 -9.418 3.508 1.00 96.06 107 ALA A O 1
ATOM 791 N N . HIS A 1 108 ? -0.655 -9.806 2.153 1.00 90.44 108 HIS A N 1
ATOM 792 C CA . HIS A 1 108 ? -1.261 -10.887 2.935 1.00 90.44 108 HIS A CA 1
ATOM 793 C C . HIS A 1 108 ? -1.425 -12.203 2.158 1.00 90.44 108 HIS A C 1
ATOM 795 O O . HIS A 1 108 ? -1.323 -13.272 2.756 1.00 90.44 108 HIS A O 1
ATOM 801 N N . ARG A 1 109 ? -1.626 -12.154 0.836 1.00 89.75 109 ARG A N 1
ATOM 802 C CA . ARG A 1 109 ? -1.807 -13.335 -0.027 1.00 89.75 109 ARG A CA 1
ATOM 803 C C . ARG A 1 109 ? -1.072 -13.193 -1.359 1.00 89.75 109 ARG A C 1
ATOM 805 O O . ARG A 1 109 ? -0.677 -12.096 -1.737 1.00 89.75 109 ARG A O 1
ATOM 812 N N . THR A 1 110 ? -0.808 -14.300 -2.046 1.00 86.12 110 THR A N 1
ATOM 813 C CA . THR A 1 110 ? -0.216 -14.278 -3.397 1.00 86.12 110 THR A CA 1
ATOM 814 C C . THR A 1 110 ? -1.153 -14.997 -4.346 1.00 86.12 110 THR A C 1
ATOM 816 O O . THR A 1 110 ? -1.007 -16.191 -4.590 1.00 86.12 110 THR A O 1
ATOM 819 N N . GLU A 1 111 ? -2.140 -14.267 -4.852 1.00 89.50 111 GLU A N 1
ATOM 820 C CA . GLU A 1 111 ? -3.049 -14.762 -5.879 1.00 89.50 111 GLU A CA 1
ATOM 821 C C . GLU A 1 111 ? -2.664 -14.166 -7.235 1.00 89.50 111 GLU A C 1
ATOM 823 O O . GLU A 1 111 ? -2.363 -12.975 -7.343 1.00 89.50 111 GLU A O 1
ATOM 828 N N . ALA A 1 112 ? -2.715 -14.982 -8.294 1.00 89.38 112 ALA A N 1
ATOM 829 C CA . ALA A 1 112 ? -2.442 -14.517 -9.656 1.00 89.38 112 ALA A CA 1
ATOM 830 C C . ALA A 1 112 ? -3.360 -13.345 -10.057 1.00 89.38 112 ALA A C 1
ATOM 832 O O . ALA A 1 112 ? -2.932 -12.439 -10.771 1.00 89.38 112 ALA A O 1
ATOM 833 N N . GLY A 1 113 ? -4.597 -13.331 -9.544 1.00 91.06 113 GLY A N 1
ATOM 834 C CA . GLY A 1 113 ? -5.551 -12.240 -9.740 1.00 91.06 113 GLY A CA 1
ATOM 835 C C . GLY A 1 113 ? -5.079 -10.901 -9.165 1.00 91.06 113 GLY A C 1
ATOM 836 O O . GLY A 1 113 ? -5.217 -9.882 -9.835 1.00 91.06 113 GLY A O 1
ATOM 837 N N . ASP A 1 114 ? -4.456 -10.888 -7.984 1.00 94.50 114 ASP A N 1
ATOM 838 C CA . ASP A 1 114 ? -3.974 -9.650 -7.353 1.00 94.50 114 ASP A CA 1
ATOM 839 C C . ASP A 1 114 ? -2.749 -9.075 -8.083 1.00 94.50 114 ASP A C 1
ATOM 841 O O . ASP A 1 114 ? -2.625 -7.859 -8.256 1.00 94.50 114 ASP A O 1
ATOM 845 N N . LEU A 1 115 ? -1.857 -9.954 -8.558 1.00 95.56 115 LEU A N 1
ATOM 846 C CA . LEU A 1 115 ? -0.713 -9.573 -9.391 1.00 95.56 115 LEU A CA 1
ATOM 847 C C . LEU A 1 115 ? -1.179 -8.993 -10.730 1.00 95.56 115 LEU A C 1
ATOM 849 O O . LEU A 1 115 ? -0.723 -7.922 -11.139 1.00 95.56 115 LEU A O 1
ATOM 853 N N . ALA A 1 116 ? -2.122 -9.670 -11.393 1.00 96.25 116 ALA A N 1
ATOM 854 C CA . ALA A 1 116 ? -2.721 -9.193 -12.635 1.00 96.25 116 ALA A CA 1
ATOM 855 C C . ALA A 1 116 ? -3.454 -7.860 -12.434 1.00 96.25 116 ALA A C 1
ATOM 857 O O . ALA A 1 116 ? -3.343 -6.967 -13.277 1.00 96.25 116 ALA A O 1
ATOM 858 N N . PHE A 1 117 ? -4.140 -7.686 -11.301 1.00 95.62 117 PHE A N 1
ATOM 859 C CA . PHE A 1 117 ? -4.793 -6.432 -10.952 1.00 95.62 117 PHE A CA 1
ATOM 860 C C . PHE A 1 117 ? -3.779 -5.287 -10.840 1.00 95.62 117 PHE A C 1
ATOM 862 O O . PHE A 1 117 ? -3.924 -4.293 -11.554 1.00 95.62 117 PHE A O 1
ATOM 869 N N . LEU A 1 118 ? -2.709 -5.432 -10.049 1.00 97.38 118 LEU A N 1
ATOM 870 C CA . LEU A 1 118 ? -1.684 -4.386 -9.928 1.00 97.38 118 LEU A CA 1
ATOM 871 C C . LEU A 1 118 ? -1.023 -4.067 -11.275 1.00 97.38 118 LEU A C 1
ATOM 873 O O . LEU A 1 118 ? -0.821 -2.894 -11.602 1.00 97.38 118 LEU A O 1
ATOM 877 N N . ARG A 1 119 ? -0.739 -5.096 -12.081 1.00 97.88 119 ARG A N 1
ATOM 878 C CA . ARG A 1 119 ? -0.208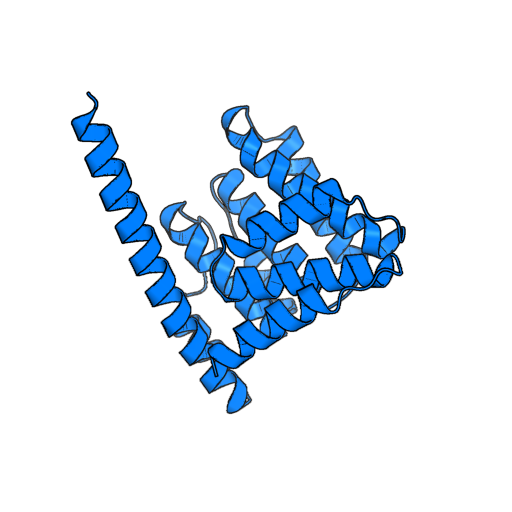 -4.919 -13.435 1.00 97.88 119 ARG A CA 1
ATOM 879 C C . ARG A 1 119 ? -1.156 -4.119 -14.320 1.00 97.88 119 ARG A C 1
ATOM 881 O O . ARG A 1 119 ? -0.722 -3.159 -14.948 1.00 97.88 119 ARG A O 1
ATOM 888 N N . SER A 1 120 ? -2.445 -4.453 -14.320 1.00 97.25 120 SER A N 1
ATOM 889 C CA . SER A 1 120 ? -3.447 -3.733 -15.114 1.00 97.25 120 SER A CA 1
ATOM 890 C C . SER A 1 120 ? -3.555 -2.257 -14.714 1.00 97.25 120 SER A C 1
ATOM 892 O O . SER A 1 120 ? -3.688 -1.391 -15.576 1.00 97.25 120 SER A O 1
ATOM 894 N N . VAL A 1 121 ? -3.415 -1.948 -13.419 1.00 97.19 121 VAL A N 1
ATOM 895 C CA . VAL A 1 121 ? -3.404 -0.573 -12.899 1.00 97.19 121 VAL A CA 1
ATOM 896 C C . VAL A 1 121 ? -2.158 0.183 -13.374 1.00 97.19 121 VAL A C 1
ATOM 898 O O . VAL A 1 121 ? -2.270 1.331 -13.807 1.00 97.19 121 VAL A O 1
ATOM 901 N N . ALA A 1 122 ? -0.980 -0.452 -13.327 1.00 97.25 122 ALA A N 1
ATOM 902 C CA . ALA A 1 122 ? 0.273 0.129 -13.813 1.00 97.25 122 ALA A CA 1
ATOM 903 C C . ALA A 1 122 ? 0.238 0.390 -15.325 1.00 97.25 122 ALA A C 1
ATOM 905 O O . ALA A 1 122 ? 0.596 1.474 -15.785 1.00 97.25 122 ALA A O 1
ATOM 906 N N . ASP A 1 123 ? -0.249 -0.580 -16.094 1.00 97.50 123 ASP A N 1
ATOM 907 C CA . ASP A 1 123 ? -0.355 -0.468 -17.544 1.00 97.50 123 ASP A CA 1
ATOM 908 C C . ASP A 1 123 ? -1.369 0.618 -17.926 1.00 97.50 123 ASP A C 1
ATOM 910 O O . ASP A 1 123 ? -1.078 1.456 -18.781 1.00 97.50 123 ASP A O 1
ATOM 914 N N . ARG A 1 124 ? -2.514 0.698 -17.240 1.00 96.00 124 ARG A N 1
ATOM 915 C CA . ARG A 1 124 ? -3.520 1.736 -17.490 1.00 96.00 124 ARG A CA 1
ATOM 916 C C . ARG A 1 124 ? -2.974 3.149 -17.292 1.00 96.00 124 ARG A C 1
ATOM 918 O O . ARG A 1 124 ? -3.146 3.986 -18.175 1.00 96.00 124 ARG A O 1
ATOM 925 N N . ILE A 1 125 ? -2.311 3.440 -16.166 1.00 96.06 125 ILE A N 1
ATOM 926 C CA . ILE A 1 125 ? -1.772 4.790 -15.927 1.00 96.06 125 ILE A CA 1
ATOM 927 C C . ILE A 1 125 ? -0.655 5.138 -16.917 1.00 96.06 125 ILE A C 1
ATOM 929 O O . ILE A 1 125 ? -0.511 6.305 -17.282 1.00 96.06 125 ILE A O 1
ATOM 933 N N . ASP A 1 126 ? 0.106 4.158 -17.402 1.00 94.62 126 ASP A N 1
ATOM 934 C CA . ASP A 1 126 ? 1.133 4.405 -18.411 1.00 94.62 126 ASP A CA 1
ATOM 935 C C . ASP A 1 126 ? 0.533 4.801 -19.766 1.00 94.62 126 ASP A C 1
ATOM 937 O O . ASP A 1 126 ? 1.025 5.766 -20.358 1.00 94.62 126 ASP A O 1
ATOM 941 N N . HIS A 1 127 ? -0.560 4.157 -20.192 1.00 94.50 127 HIS A N 1
ATOM 942 C CA . HIS A 1 127 ? -1.240 4.440 -21.464 1.00 94.50 127 HIS A CA 1
ATOM 943 C C . HIS A 1 127 ? -2.161 5.669 -21.404 1.00 94.50 127 HIS A C 1
ATOM 945 O O . HIS A 1 127 ? -2.117 6.520 -22.288 1.00 94.50 127 HIS A O 1
ATOM 951 N N . GLU A 1 128 ? -2.989 5.782 -20.364 1.00 92.44 128 GLU A N 1
ATOM 952 C CA . GLU A 1 128 ? -4.013 6.833 -20.241 1.00 92.44 128 GLU A CA 1
ATOM 953 C C . GLU A 1 128 ? -3.493 8.086 -19.516 1.00 92.44 128 GLU A C 1
ATOM 955 O O . GLU A 1 128 ? -4.065 9.174 -19.621 1.00 92.44 128 GLU A O 1
ATOM 960 N N . GLY A 1 129 ? -2.410 7.965 -18.744 1.00 88.62 129 GLY A N 1
ATOM 961 C CA . GLY A 1 129 ? -1.870 9.079 -17.975 1.00 88.62 129 GLY A CA 1
ATOM 962 C C . GLY A 1 129 ? -1.142 10.093 -18.854 1.00 88.62 129 GLY A C 1
ATOM 963 O O . GLY A 1 129 ? -0.162 9.772 -19.522 1.00 88.62 129 GLY A O 1
ATOM 964 N N . GLY A 1 130 ? -1.544 11.361 -18.778 1.00 85.00 130 GLY A N 1
ATOM 965 C CA . GLY A 1 130 ? -0.788 12.463 -19.383 1.00 85.00 130 GLY A CA 1
ATOM 966 C C . GLY A 1 130 ? 0.544 12.758 -18.672 1.00 85.00 130 GLY A C 1
ATOM 967 O O . GLY A 1 130 ? 0.863 12.174 -17.632 1.00 85.00 130 GLY A O 1
ATOM 968 N N . ALA A 1 131 ? 1.299 13.733 -19.191 1.00 79.69 131 ALA A N 1
ATOM 969 C CA . ALA A 1 131 ? 2.610 14.143 -18.662 1.00 79.69 131 ALA A CA 1
ATOM 970 C C . ALA A 1 131 ? 2.594 14.519 -17.163 1.00 79.69 131 ALA A C 1
ATOM 972 O O . ALA A 1 131 ? 3.542 14.233 -16.434 1.00 79.69 131 ALA A O 1
ATOM 973 N N . LEU A 1 132 ? 1.483 15.085 -16.675 1.00 76.38 132 LEU A N 1
ATOM 974 C CA . LEU A 1 132 ? 1.300 15.478 -15.270 1.00 76.38 132 LEU A CA 1
ATOM 975 C C . LEU A 1 132 ? 1.187 14.289 -14.294 1.00 76.38 132 LEU A C 1
ATOM 977 O O . LEU A 1 132 ? 1.195 14.484 -13.082 1.00 76.38 132 LEU A O 1
ATOM 981 N N . SER A 1 133 ? 1.104 13.058 -14.804 1.00 89.06 133 SER A N 1
ATOM 982 C CA . SER A 1 133 ? 0.946 11.833 -14.008 1.00 89.06 133 SER A CA 1
ATOM 983 C C . SER A 1 133 ? 2.264 11.092 -13.769 1.00 89.06 133 SER A C 1
ATOM 985 O O . SER A 1 133 ? 2.255 10.009 -13.188 1.00 89.06 133 SER A O 1
ATOM 987 N N . GLY A 1 134 ? 3.406 11.652 -14.189 1.00 91.69 134 GLY A N 1
ATOM 988 C CA . GLY A 1 134 ? 4.705 10.966 -14.168 1.00 91.69 134 GLY A CA 1
ATOM 989 C C . GLY A 1 134 ? 5.109 10.403 -12.800 1.00 91.69 134 GLY A C 1
ATOM 990 O O . GLY A 1 134 ? 5.650 9.302 -12.721 1.00 91.69 134 GLY A O 1
ATOM 991 N N . LEU A 1 135 ? 4.788 11.108 -11.708 1.00 91.94 135 LEU A N 1
ATOM 992 C CA . LEU A 1 135 ? 5.051 10.604 -10.357 1.00 91.94 135 LEU A CA 1
ATOM 993 C C . LEU A 1 135 ? 4.196 9.375 -10.022 1.00 91.94 135 LEU A C 1
ATOM 995 O O . LEU A 1 135 ? 4.723 8.411 -9.472 1.00 91.94 135 LEU A O 1
ATOM 999 N N . VAL A 1 136 ? 2.903 9.404 -10.357 1.00 94.12 136 VAL A N 1
ATOM 1000 C CA . VAL A 1 136 ? 1.979 8.291 -10.096 1.00 94.12 136 VAL A CA 1
ATOM 1001 C C . VAL A 1 136 ? 2.360 7.084 -10.950 1.00 94.12 136 VAL A C 1
ATOM 1003 O O . VAL A 1 136 ? 2.486 5.996 -10.404 1.00 94.12 136 VAL A O 1
ATOM 1006 N N . LYS A 1 137 ? 2.665 7.288 -12.241 1.00 96.38 137 LYS A N 1
ATOM 1007 C CA . LYS A 1 137 ? 3.203 6.248 -13.136 1.00 96.38 137 LYS A CA 1
ATOM 1008 C C . LYS A 1 137 ? 4.406 5.546 -12.518 1.00 96.38 137 LYS A C 1
ATOM 1010 O O . LYS A 1 137 ? 4.380 4.340 -12.301 1.00 96.38 137 LYS A O 1
ATOM 1015 N N . LYS A 1 138 ? 5.433 6.322 -12.150 1.00 95.81 138 LYS A N 1
ATOM 1016 C CA . LYS A 1 138 ? 6.665 5.785 -11.562 1.00 95.81 138 LYS A CA 1
ATOM 1017 C C . LYS A 1 138 ? 6.388 5.002 -10.280 1.00 95.81 138 LYS A C 1
ATOM 1019 O O . LYS A 1 138 ? 6.896 3.902 -10.121 1.00 95.81 138 LYS A O 1
ATOM 1024 N N . GLN A 1 139 ? 5.576 5.549 -9.376 1.00 95.81 139 GLN A N 1
ATOM 1025 C CA . GLN A 1 139 ? 5.263 4.887 -8.109 1.00 95.81 139 GLN A CA 1
ATOM 1026 C C . GLN A 1 139 ? 4.478 3.588 -8.304 1.00 95.81 139 GLN A C 1
ATOM 1028 O O . GLN A 1 139 ? 4.779 2.599 -7.642 1.00 95.81 139 GLN A O 1
ATOM 1033 N N . THR A 1 140 ? 3.487 3.584 -9.192 1.00 97.56 140 THR A N 1
ATOM 1034 C CA . THR A 1 140 ? 2.701 2.385 -9.497 1.00 97.56 140 THR A CA 1
ATOM 1035 C C . THR A 1 140 ? 3.557 1.335 -10.200 1.00 97.56 140 THR A C 1
ATOM 1037 O O . THR A 1 140 ? 3.461 0.156 -9.872 1.00 97.56 140 THR A O 1
ATOM 1040 N N . ARG A 1 141 ? 4.460 1.747 -11.096 1.00 98.00 141 ARG A N 1
ATOM 1041 C CA . ARG A 1 141 ? 5.393 0.834 -11.763 1.00 98.00 141 ARG A CA 1
ATOM 1042 C C . ARG A 1 141 ? 6.426 0.249 -10.800 1.00 98.00 141 ARG A C 1
ATOM 1044 O O . ARG A 1 141 ? 6.672 -0.947 -10.854 1.00 98.00 141 ARG A O 1
ATOM 1051 N N . ASP A 1 142 ? 6.970 1.044 -9.877 1.00 98.12 142 ASP A N 1
ATOM 1052 C CA . ASP A 1 142 ? 7.869 0.548 -8.824 1.00 98.12 142 ASP A CA 1
ATOM 1053 C C . ASP A 1 142 ? 7.177 -0.525 -7.959 1.00 98.12 142 ASP A C 1
ATOM 1055 O O . ASP A 1 142 ? 7.782 -1.545 -7.634 1.00 98.12 142 ASP A O 1
ATOM 1059 N N . LEU A 1 143 ? 5.896 -0.331 -7.616 1.00 98.31 143 LEU A N 1
ATOM 1060 C CA . LEU A 1 143 ? 5.105 -1.341 -6.901 1.00 98.31 143 LEU A CA 1
ATOM 1061 C C . LEU A 1 143 ? 4.928 -2.622 -7.719 1.00 98.31 143 LEU A C 1
ATOM 1063 O O . LEU A 1 143 ? 5.094 -3.714 -7.185 1.00 98.31 143 LEU A O 1
ATOM 1067 N N . GLU A 1 144 ? 4.596 -2.488 -9.000 1.00 98.06 144 GLU A N 1
ATOM 1068 C CA . GLU A 1 144 ? 4.404 -3.616 -9.910 1.00 98.06 144 GLU A CA 1
ATOM 1069 C C . GLU A 1 144 ? 5.700 -4.415 -10.109 1.00 98.06 144 GLU A C 1
ATOM 1071 O O . GLU A 1 144 ? 5.675 -5.638 -10.016 1.00 98.06 144 GLU A O 1
ATOM 1076 N N . ILE A 1 145 ? 6.845 -3.743 -10.268 1.00 97.88 145 ILE A N 1
ATOM 1077 C CA . ILE A 1 145 ? 8.169 -4.379 -10.349 1.00 97.88 145 ILE A CA 1
ATOM 1078 C C . ILE A 1 145 ? 8.469 -5.184 -9.079 1.00 97.88 145 ILE A C 1
ATOM 1080 O O . ILE A 1 145 ? 8.881 -6.338 -9.174 1.00 97.88 145 ILE A O 1
ATOM 1084 N N . VAL A 1 146 ? 8.231 -4.615 -7.892 1.00 97.88 146 VAL A N 1
ATOM 1085 C CA . VAL A 1 146 ? 8.426 -5.344 -6.625 1.00 97.88 146 VAL A CA 1
ATOM 1086 C C . VAL A 1 146 ? 7.452 -6.521 -6.512 1.00 97.88 146 VAL A C 1
ATOM 1088 O O . VAL A 1 146 ? 7.836 -7.590 -6.046 1.00 97.88 146 VAL A O 1
ATOM 1091 N N . ALA A 1 147 ? 6.211 -6.366 -6.981 1.00 97.56 147 ALA A N 1
ATOM 1092 C CA . ALA A 1 147 ? 5.213 -7.430 -6.946 1.00 97.56 147 ALA A CA 1
ATOM 1093 C C . ALA A 1 147 ? 5.582 -8.620 -7.841 1.00 97.56 147 ALA A C 1
ATOM 1095 O O . ALA A 1 147 ? 5.279 -9.752 -7.475 1.00 97.56 147 ALA A O 1
ATOM 1096 N N . ARG A 1 148 ? 6.286 -8.404 -8.963 1.00 95.19 148 ARG A N 1
ATOM 1097 C CA . ARG A 1 148 ? 6.771 -9.501 -9.826 1.00 95.19 148 ARG A CA 1
ATOM 1098 C C . ARG A 1 148 ? 7.649 -10.494 -9.077 1.00 95.19 148 ARG A C 1
ATOM 1100 O O . ARG A 1 148 ? 7.575 -11.683 -9.371 1.00 95.19 148 ARG A O 1
ATOM 1107 N N . ALA A 1 149 ? 8.416 -10.039 -8.085 1.00 94.56 149 ALA A N 1
ATOM 1108 C CA . ALA A 1 149 ? 9.248 -10.916 -7.264 1.00 94.56 149 ALA A CA 1
ATOM 1109 C C . ALA A 1 149 ? 8.431 -11.995 -6.532 1.00 94.56 149 ALA A C 1
ATOM 1111 O O . ALA A 1 149 ? 8.968 -13.055 -6.223 1.00 94.56 149 ALA A O 1
ATOM 1112 N N . LEU A 1 150 ? 7.133 -11.759 -6.290 1.00 94.62 150 LEU A N 1
ATOM 1113 C CA . LEU A 1 150 ? 6.235 -12.738 -5.673 1.00 94.62 150 LEU A CA 1
ATOM 1114 C C . LEU A 1 150 ? 5.953 -13.956 -6.571 1.00 94.62 150 LEU A C 1
ATOM 1116 O O . LEU A 1 150 ? 5.537 -14.988 -6.052 1.00 94.62 150 LEU A O 1
ATOM 1120 N N . ASP A 1 151 ? 6.183 -13.839 -7.881 1.00 93.62 151 ASP A N 1
ATOM 1121 C CA . ASP A 1 151 ? 6.010 -14.905 -8.875 1.00 93.62 151 ASP A CA 1
ATOM 1122 C C . ASP A 1 151 ? 7.367 -15.390 -9.412 1.00 93.62 151 ASP A C 1
ATOM 1124 O O . ASP A 1 151 ? 7.697 -16.574 -9.372 1.00 93.62 151 ASP A O 1
ATOM 1128 N N . THR A 1 152 ? 8.227 -14.457 -9.825 1.00 93.50 152 THR A N 1
ATOM 1129 C CA . THR A 1 152 ? 9.506 -14.769 -10.483 1.00 93.50 152 THR A CA 1
ATOM 1130 C C . THR A 1 152 ? 10.650 -15.057 -9.514 1.00 93.50 152 THR A C 1
ATOM 1132 O O . THR A 1 152 ? 11.701 -15.532 -9.944 1.00 93.50 152 THR A O 1
ATOM 11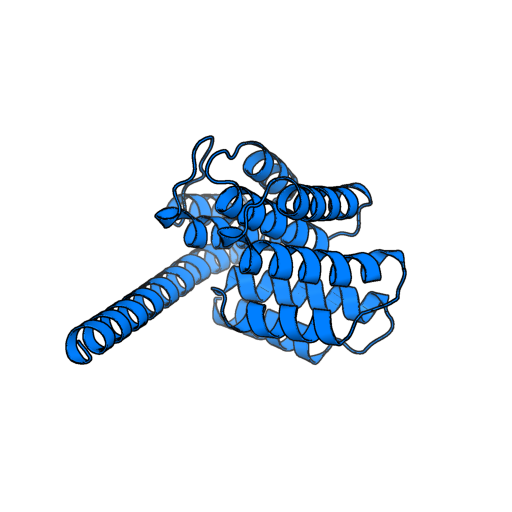35 N N . ARG A 1 153 ? 10.485 -14.730 -8.221 1.00 93.62 153 ARG A N 1
ATOM 1136 C CA . ARG A 1 153 ? 11.543 -14.750 -7.190 1.00 93.62 153 ARG A CA 1
ATOM 1137 C C . ARG A 1 153 ? 12.748 -13.860 -7.515 1.00 93.62 153 ARG A C 1
ATOM 1139 O O . ARG A 1 153 ? 13.806 -14.004 -6.912 1.00 93.62 153 ARG A O 1
ATOM 1146 N N . GLN A 1 154 ? 12.597 -12.931 -8.459 1.00 94.94 154 GLN A N 1
ATOM 1147 C CA . GLN A 1 154 ? 13.620 -11.955 -8.822 1.00 94.94 154 GLN A CA 1
ATOM 1148 C C . GLN A 1 154 ? 13.197 -10.578 -8.332 1.00 94.94 154 GLN A C 1
ATOM 1150 O O . GLN A 1 154 ? 12.164 -10.053 -8.750 1.00 94.94 154 GLN A O 1
ATOM 1155 N N . LEU A 1 155 ? 14.003 -9.997 -7.446 1.00 95.69 155 LEU A N 1
ATOM 1156 C CA . LEU A 1 155 ? 13.724 -8.707 -6.834 1.00 95.69 155 LEU A CA 1
ATOM 1157 C C . LEU A 1 155 ? 14.640 -7.626 -7.398 1.00 95.69 155 LEU A C 1
ATOM 1159 O O . LEU A 1 155 ? 15.858 -7.773 -7.372 1.00 95.69 155 LEU A O 1
ATOM 1163 N N . ASP A 1 156 ? 14.044 -6.525 -7.851 1.00 97.69 156 ASP A N 1
ATOM 1164 C CA . ASP A 1 156 ? 14.762 -5.298 -8.200 1.00 97.69 156 ASP A CA 1
ATOM 1165 C C . ASP A 1 156 ? 15.072 -4.500 -6.914 1.00 97.69 156 ASP A C 1
ATOM 1167 O O . ASP A 1 156 ? 14.142 -3.985 -6.271 1.00 97.69 156 ASP A O 1
ATOM 1171 N N . PRO A 1 157 ? 16.353 -4.373 -6.512 1.00 96.88 157 PRO A N 1
ATOM 1172 C CA . PRO A 1 157 ? 16.720 -3.694 -5.272 1.00 96.88 157 PRO A CA 1
ATOM 1173 C C . PRO A 1 157 ? 16.425 -2.192 -5.295 1.00 96.88 157 PRO A C 1
ATOM 1175 O O . PRO A 1 157 ? 16.112 -1.607 -4.255 1.00 96.88 157 PRO A O 1
ATOM 1178 N N . GLU A 1 158 ? 16.502 -1.546 -6.460 1.00 97.69 158 GLU A N 1
ATOM 1179 C CA . GLU A 1 158 ? 16.259 -0.112 -6.560 1.00 97.69 158 GLU A CA 1
ATOM 1180 C C . GLU A 1 158 ? 14.767 0.201 -6.454 1.00 97.69 158 GLU A C 1
ATOM 1182 O O . GLU A 1 158 ? 14.372 1.143 -5.758 1.00 97.69 158 GLU A O 1
ATOM 1187 N N . ALA A 1 159 ? 13.926 -0.595 -7.121 1.00 97.25 159 ALA A N 1
ATOM 1188 C CA . ALA A 1 159 ? 12.477 -0.491 -6.987 1.00 97.25 159 ALA A CA 1
ATOM 1189 C C . ALA A 1 159 ? 12.056 -0.744 -5.533 1.00 97.25 159 ALA A C 1
ATOM 1191 O O . ALA A 1 159 ? 11.302 0.053 -4.965 1.00 97.25 159 ALA A O 1
ATOM 1192 N N . LEU A 1 160 ? 12.623 -1.771 -4.887 1.00 97.88 160 LEU A N 1
ATOM 1193 C CA . LEU A 1 160 ? 12.408 -2.047 -3.466 1.00 97.88 1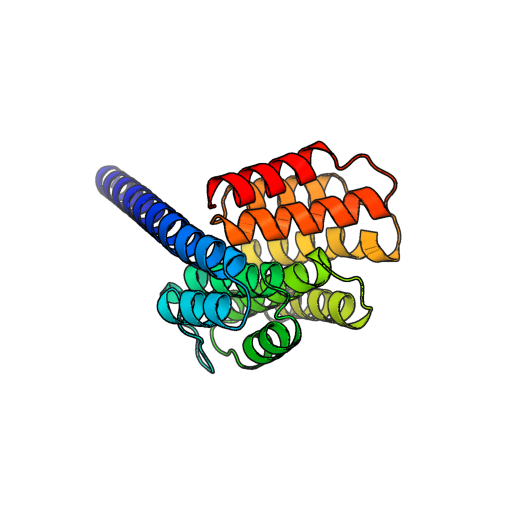60 LEU A CA 1
ATOM 1194 C C . LEU A 1 160 ? 12.780 -0.840 -2.593 1.00 97.88 160 LEU A C 1
ATOM 1196 O O . LEU A 1 160 ? 11.968 -0.399 -1.776 1.00 97.88 160 LEU A O 1
ATOM 1200 N N . GLN A 1 161 ? 13.973 -0.266 -2.776 1.00 97.75 161 GLN A N 1
ATOM 1201 C CA . GLN A 1 161 ? 14.427 0.884 -1.992 1.00 97.75 161 GLN A CA 1
ATOM 1202 C C . GLN A 1 161 ? 13.482 2.083 -2.149 1.00 97.75 161 GLN A C 1
ATOM 1204 O O . GLN A 1 161 ? 13.148 2.744 -1.160 1.00 97.75 161 GLN A O 1
ATOM 1209 N N . ARG A 1 162 ? 13.004 2.354 -3.371 1.00 97.75 162 ARG A N 1
ATOM 1210 C CA . ARG A 1 162 ? 12.024 3.420 -3.629 1.00 97.75 162 ARG A CA 1
ATOM 1211 C C . ARG A 1 162 ? 10.687 3.130 -2.949 1.00 97.75 162 ARG A C 1
ATOM 1213 O O . ARG A 1 162 ? 10.136 4.030 -2.311 1.00 97.75 162 ARG A O 1
ATOM 1220 N N . VAL A 1 163 ? 10.184 1.897 -3.019 1.00 97.62 163 VAL A N 1
ATOM 1221 C CA . VAL A 1 163 ? 8.934 1.488 -2.354 1.00 97.62 163 VAL A CA 1
ATOM 1222 C C . VAL A 1 163 ? 9.035 1.640 -0.834 1.00 97.62 163 VAL A C 1
ATOM 1224 O O . VAL A 1 163 ? 8.151 2.257 -0.235 1.00 97.62 163 VAL A O 1
ATOM 1227 N N . VAL A 1 164 ? 10.122 1.168 -0.217 1.00 97.50 164 VAL A N 1
ATOM 1228 C CA . VAL A 1 164 ? 10.367 1.287 1.234 1.00 97.50 164 VAL A CA 1
ATOM 1229 C C . VAL A 1 164 ? 10.550 2.751 1.648 1.00 97.50 164 VAL A C 1
ATOM 1231 O O . VAL A 1 164 ? 9.956 3.205 2.628 1.00 97.50 164 VAL A O 1
ATOM 1234 N N . GLY A 1 165 ? 11.308 3.533 0.874 1.00 95.50 165 GLY A N 1
ATOM 1235 C CA . GLY A 1 165 ? 11.482 4.966 1.112 1.00 95.50 165 GLY A CA 1
ATOM 1236 C C . GLY A 1 165 ? 10.155 5.729 1.087 1.00 95.50 165 GLY A C 1
ATOM 1237 O O . GLY A 1 165 ? 9.925 6.601 1.925 1.00 95.50 165 GLY A O 1
ATOM 1238 N N . ARG A 1 166 ? 9.241 5.362 0.178 1.00 93.31 166 ARG A N 1
ATOM 1239 C CA . ARG A 1 166 ? 7.885 5.926 0.129 1.00 93.31 166 ARG A CA 1
ATOM 1240 C C . ARG A 1 166 ? 7.006 5.448 1.272 1.00 93.31 166 ARG A C 1
ATOM 1242 O O . ARG A 1 166 ? 6.291 6.274 1.826 1.00 93.31 166 ARG A O 1
ATOM 1249 N N . ALA A 1 167 ? 7.089 4.179 1.672 1.00 94.38 167 ALA A N 1
ATOM 1250 C CA . ALA A 1 167 ? 6.338 3.657 2.816 1.00 94.38 167 ALA A CA 1
ATOM 1251 C C . ALA A 1 167 ? 6.581 4.491 4.085 1.00 94.38 167 ALA A C 1
ATOM 1253 O O . ALA A 1 167 ? 5.649 4.805 4.818 1.00 94.38 167 ALA A O 1
ATOM 1254 N N . ARG A 1 168 ? 7.821 4.946 4.303 1.00 91.56 168 ARG A N 1
ATOM 1255 C CA . ARG A 1 168 ? 8.199 5.791 5.449 1.00 91.56 168 ARG A CA 1
ATOM 1256 C C . ARG A 1 168 ? 7.611 7.208 5.425 1.00 91.56 168 ARG A C 1
ATOM 1258 O O . ARG A 1 168 ? 7.662 7.884 6.446 1.00 91.56 168 ARG A O 1
ATOM 1265 N N . GLN A 1 169 ? 7.051 7.641 4.296 1.00 88.88 169 GLN A N 1
ATOM 1266 C CA . GLN A 1 169 ? 6.373 8.933 4.119 1.00 88.88 169 GLN A CA 1
ATOM 1267 C C . GLN A 1 169 ? 4.841 8.812 4.197 1.00 88.88 169 GLN A C 1
ATOM 1269 O O . GLN A 1 169 ? 4.141 9.813 4.054 1.00 88.88 169 GLN A O 1
ATOM 1274 N N . MET A 1 170 ? 4.311 7.598 4.372 1.00 89.94 170 MET A N 1
ATOM 1275 C CA . MET A 1 170 ? 2.874 7.342 4.454 1.00 89.94 170 MET A CA 1
ATOM 1276 C C . MET A 1 170 ? 2.355 7.472 5.888 1.00 89.94 170 MET A C 1
ATOM 1278 O O . MET A 1 170 ? 3.126 7.543 6.849 1.00 89.94 170 MET A O 1
ATOM 1282 N N . GLY A 1 171 ? 1.027 7.481 6.025 1.00 89.38 171 GLY A N 1
ATOM 1283 C CA . GLY A 1 171 ? 0.383 7.295 7.318 1.00 89.38 171 GLY A CA 1
ATOM 1284 C C . GLY A 1 171 ? 0.639 5.890 7.891 1.00 89.38 171 GLY A C 1
ATOM 1285 O O . GLY A 1 171 ? 1.276 5.049 7.245 1.00 89.38 171 GLY A O 1
ATOM 1286 N N . PRO A 1 172 ? 0.194 5.628 9.132 1.00 93.62 172 PRO A N 1
ATOM 1287 C CA . PRO A 1 172 ? 0.574 4.427 9.862 1.00 93.62 172 PRO A CA 1
ATOM 1288 C C . PRO A 1 172 ? 0.176 3.123 9.162 1.00 93.62 172 PRO A C 1
ATOM 1290 O O . PRO A 1 172 ? 1.031 2.251 9.009 1.00 93.62 172 PRO A O 1
ATOM 1293 N N . ALA A 1 173 ? -1.070 2.978 8.697 1.00 95.31 173 ALA A N 1
ATOM 1294 C CA . ALA A 1 173 ? -1.506 1.733 8.068 1.00 95.31 173 ALA A CA 1
ATOM 1295 C C . ALA A 1 173 ? -0.900 1.581 6.677 1.00 95.31 173 ALA A C 1
ATOM 1297 O O . ALA A 1 173 ? -0.456 0.486 6.321 1.00 95.31 173 ALA A O 1
ATOM 1298 N N . GLY A 1 174 ? -0.812 2.674 5.910 1.00 96.00 174 GLY A N 1
ATOM 1299 C CA . GLY A 1 174 ? -0.144 2.679 4.611 1.00 96.00 174 GLY A CA 1
ATOM 1300 C C . GLY A 1 174 ? 1.310 2.218 4.721 1.00 96.00 174 GLY A C 1
ATOM 1301 O O . GLY A 1 174 ? 1.755 1.372 3.942 1.00 96.00 174 GLY A O 1
ATOM 1302 N N . LYS A 1 175 ? 2.025 2.701 5.746 1.00 96.81 175 LYS A N 1
ATOM 1303 C CA . LYS A 1 175 ? 3.390 2.273 6.060 1.00 96.81 175 LYS A CA 1
ATOM 1304 C C . LYS A 1 175 ? 3.454 0.790 6.428 1.00 96.81 175 LYS A C 1
ATOM 1306 O O . LYS A 1 175 ? 4.236 0.072 5.813 1.00 96.81 175 LYS A O 1
ATOM 1311 N N . ILE A 1 176 ? 2.636 0.323 7.378 1.00 97.44 176 ILE A N 1
ATOM 1312 C CA . ILE A 1 176 ? 2.595 -1.094 7.795 1.00 97.44 176 ILE A CA 1
ATOM 1313 C C . ILE A 1 176 ? 2.359 -2.000 6.584 1.00 97.44 176 ILE A C 1
ATOM 1315 O O . ILE A 1 176 ? 3.117 -2.938 6.349 1.00 97.44 176 ILE A O 1
ATOM 1319 N N . THR A 1 177 ? 1.341 -1.684 5.787 1.00 97.44 177 THR A N 1
ATOM 1320 C CA . THR A 1 177 ? 0.932 -2.484 4.627 1.00 97.44 177 THR A CA 1
ATOM 1321 C C . THR A 1 177 ? 2.041 -2.561 3.584 1.00 97.44 177 THR A C 1
ATOM 1323 O O . THR A 1 177 ? 2.382 -3.647 3.120 1.00 97.44 177 THR A O 1
ATOM 1326 N N . ARG A 1 178 ? 2.671 -1.427 3.244 1.00 97.44 178 ARG A N 1
ATOM 1327 C CA . ARG A 1 178 ? 3.778 -1.420 2.278 1.00 97.44 178 ARG A CA 1
ATOM 1328 C C . ARG A 1 178 ? 5.026 -2.131 2.786 1.00 97.44 178 ARG A C 1
ATOM 1330 O O . ARG A 1 178 ? 5.696 -2.779 1.989 1.00 97.44 178 ARG A O 1
ATOM 1337 N N . LEU A 1 179 ? 5.346 -2.010 4.075 1.00 98.31 179 LEU A N 1
ATOM 1338 C CA . LEU A 1 179 ? 6.470 -2.737 4.661 1.00 98.31 179 LEU A CA 1
ATOM 1339 C C . LEU A 1 179 ? 6.210 -4.245 4.646 1.00 98.31 179 LEU A C 1
ATOM 1341 O O . LEU A 1 179 ? 7.088 -4.982 4.224 1.00 98.31 179 LEU A O 1
ATOM 1345 N N . ARG A 1 180 ? 4.994 -4.699 4.981 1.00 98.00 180 ARG A N 1
ATOM 1346 C CA . ARG A 1 180 ? 4.601 -6.116 4.878 1.00 98.00 180 ARG A CA 1
ATOM 1347 C C . ARG A 1 180 ? 4.663 -6.642 3.445 1.00 98.00 180 ARG A C 1
ATOM 1349 O O . ARG A 1 180 ? 5.210 -7.714 3.215 1.00 98.00 180 ARG A O 1
ATOM 1356 N N . PHE A 1 181 ? 4.177 -5.872 2.474 1.00 98.31 181 PHE A N 1
ATOM 1357 C CA . PHE A 1 181 ? 4.327 -6.197 1.054 1.00 98.31 181 PHE A CA 1
ATOM 1358 C C . PHE A 1 181 ? 5.804 -6.346 0.649 1.00 98.31 181 PHE A C 1
ATOM 1360 O O . PHE A 1 181 ? 6.184 -7.357 0.060 1.00 98.31 181 PHE A O 1
ATOM 1367 N N . ALA A 1 182 ? 6.653 -5.383 1.021 1.00 98.00 182 ALA A N 1
ATOM 1368 C CA . ALA A 1 182 ? 8.087 -5.432 0.746 1.00 98.00 182 ALA A CA 1
ATOM 1369 C C . ALA A 1 182 ? 8.771 -6.623 1.440 1.00 98.00 182 ALA A C 1
ATOM 1371 O O . ALA A 1 182 ? 9.589 -7.298 0.822 1.00 98.00 182 ALA A O 1
ATOM 1372 N N . THR A 1 183 ? 8.396 -6.920 2.687 1.00 98.19 183 THR A N 1
ATOM 1373 C CA . THR A 1 183 ? 8.851 -8.098 3.434 1.00 98.19 183 THR A CA 1
ATOM 1374 C C . THR A 1 183 ? 8.580 -9.378 2.654 1.00 98.19 183 THR A C 1
ATOM 1376 O O . THR A 1 183 ? 9.499 -10.162 2.432 1.00 98.19 183 THR A O 1
ATOM 1379 N N . ARG A 1 184 ? 7.350 -9.557 2.156 1.00 97.06 184 ARG A N 1
ATOM 1380 C CA . ARG A 1 184 ? 6.983 -10.744 1.373 1.00 97.06 184 ARG A CA 1
ATOM 1381 C C . ARG A 1 184 ? 7.753 -10.848 0.061 1.00 97.06 184 ARG A C 1
ATOM 1383 O O . ARG A 1 184 ? 8.174 -11.941 -0.303 1.00 97.06 184 ARG A O 1
ATOM 1390 N N . ALA A 1 185 ? 7.962 -9.731 -0.635 1.00 97.25 185 ALA A N 1
ATOM 1391 C CA . ALA A 1 185 ? 8.746 -9.715 -1.870 1.00 97.25 185 ALA A CA 1
ATOM 1392 C C . ALA A 1 185 ? 10.216 -10.110 -1.629 1.00 97.25 185 ALA A C 1
ATOM 1394 O O . ALA A 1 185 ? 10.770 -10.898 -2.393 1.00 97.25 185 ALA A O 1
ATOM 1395 N N . VAL A 1 186 ? 10.828 -9.616 -0.545 1.00 97.94 186 VAL A N 1
ATOM 1396 C CA . VAL A 1 186 ? 12.196 -9.982 -0.137 1.00 97.94 186 VAL A CA 1
ATOM 1397 C C . VAL A 1 186 ? 12.290 -11.460 0.238 1.00 97.94 186 VAL A C 1
ATOM 1399 O O . VAL A 1 186 ? 13.187 -12.150 -0.239 1.00 97.94 186 VAL A O 1
ATOM 1402 N N . GLU A 1 187 ? 11.346 -11.963 1.033 1.00 97.00 187 GLU A N 1
ATOM 1403 C CA . GLU A 1 187 ? 11.315 -13.370 1.451 1.00 97.00 187 GLU A CA 1
ATOM 1404 C C . GLU A 1 187 ? 11.123 -14.319 0.270 1.00 97.00 187 GLU A C 1
ATOM 1406 O O . GLU A 1 187 ? 11.801 -15.341 0.184 1.00 97.00 187 GLU A O 1
ATOM 1411 N N . MET A 1 188 ? 10.249 -13.970 -0.679 1.00 95.88 188 MET A N 1
ATOM 1412 C CA . MET A 1 188 ? 10.033 -14.787 -1.874 1.00 95.88 188 MET A CA 1
ATOM 1413 C C . MET A 1 188 ? 11.269 -14.834 -2.784 1.00 95.88 188 MET A C 1
ATOM 1415 O O . MET A 1 188 ? 11.521 -15.848 -3.434 1.00 95.88 188 MET A O 1
ATOM 1419 N N . ALA A 1 189 ? 12.075 -13.771 -2.789 1.00 96.44 189 ALA A N 1
ATOM 1420 C CA . ALA A 1 189 ? 13.365 -13.729 -3.473 1.00 96.44 189 ALA A CA 1
ATOM 1421 C C . ALA A 1 189 ? 14.513 -14.392 -2.678 1.00 96.44 189 ALA A C 1
ATOM 1423 O O . ALA A 1 189 ? 15.657 -14.377 -3.130 1.00 96.44 189 ALA A O 1
ATOM 1424 N N . GLY A 1 190 ? 14.235 -14.974 -1.503 1.00 96.81 190 GLY A N 1
ATOM 1425 C CA . GLY A 1 190 ? 15.226 -15.653 -0.661 1.00 96.81 190 GLY A CA 1
ATOM 1426 C C . GLY A 1 190 ? 16.112 -14.721 0.176 1.00 96.81 190 GLY A C 1
ATOM 1427 O O . GLY A 1 190 ? 17.152 -15.155 0.666 1.00 96.81 190 GLY A O 1
ATOM 1428 N N . GLY A 1 191 ? 15.733 -13.449 0.327 1.00 96.25 191 GLY A N 1
ATOM 1429 C CA . GLY A 1 191 ? 16.454 -12.469 1.141 1.00 96.25 191 GLY A CA 1
ATOM 1430 C C . GLY A 1 191 ? 15.999 -12.421 2.604 1.00 96.25 191 GLY A C 1
ATOM 1431 O O . GLY A 1 191 ? 14.943 -12.940 2.966 1.00 96.25 191 GLY A O 1
ATOM 1432 N N . ASP A 1 192 ? 16.780 -11.736 3.446 1.00 96.88 192 ASP A N 1
ATOM 1433 C CA . ASP A 1 192 ? 16.392 -11.425 4.827 1.00 96.88 192 ASP A CA 1
ATOM 1434 C C . ASP A 1 192 ? 15.553 -10.138 4.889 1.00 96.88 192 ASP A C 1
ATOM 1436 O O . ASP A 1 192 ? 16.016 -9.046 4.553 1.00 96.88 192 ASP A O 1
ATOM 1440 N N . ALA A 1 193 ? 14.310 -10.272 5.353 1.00 96.88 193 ALA A N 1
ATOM 1441 C CA . ALA A 1 193 ? 13.358 -9.179 5.526 1.00 96.88 193 ALA A CA 1
ATOM 1442 C C . ALA A 1 193 ? 13.097 -8.808 6.998 1.00 96.88 193 ALA A C 1
ATOM 1444 O O . ALA A 1 193 ? 12.153 -8.059 7.283 1.00 96.88 193 ALA A O 1
ATOM 1445 N N . SER A 1 194 ? 13.902 -9.323 7.934 1.00 97.69 194 SER A N 1
ATOM 1446 C CA . SER A 1 194 ? 13.723 -9.178 9.385 1.00 97.69 194 SER A CA 1
ATOM 1447 C C . SER A 1 194 ? 13.520 -7.726 9.825 1.00 97.69 194 SER A C 1
ATOM 1449 O O . SER A 1 194 ? 12.578 -7.430 10.561 1.00 97.69 194 SER A O 1
ATOM 1451 N N . GLN A 1 195 ? 14.332 -6.799 9.311 1.00 97.38 195 GLN A N 1
ATOM 1452 C CA . GLN A 1 195 ? 14.236 -5.373 9.640 1.00 97.38 195 GLN A CA 1
ATOM 1453 C C . GLN A 1 195 ? 12.920 -4.740 9.172 1.00 97.38 195 GLN A C 1
ATOM 1455 O O . GLN A 1 195 ? 12.309 -3.967 9.909 1.00 97.38 195 GLN A O 1
ATOM 1460 N N . LEU A 1 196 ? 12.458 -5.073 7.961 1.00 97.69 196 LEU A N 1
ATOM 1461 C CA . LEU A 1 196 ? 11.201 -4.547 7.414 1.00 97.69 196 LEU A CA 1
ATOM 1462 C C . LEU A 1 196 ? 10.004 -5.052 8.224 1.00 97.69 196 LEU A C 1
ATOM 1464 O O . LEU A 1 196 ? 9.106 -4.276 8.559 1.00 97.69 196 LEU A O 1
ATOM 1468 N N . ARG A 1 197 ? 10.034 -6.341 8.585 1.00 97.75 197 ARG A N 1
ATOM 1469 C CA . ARG A 1 197 ? 9.021 -6.976 9.428 1.00 97.75 197 ARG A CA 1
ATOM 1470 C C . ARG A 1 197 ? 8.986 -6.332 10.812 1.00 97.75 197 ARG A C 1
ATOM 1472 O O . ARG A 1 197 ? 7.930 -5.886 11.249 1.00 97.75 197 ARG A O 1
ATOM 1479 N N . GLN A 1 198 ? 10.145 -6.195 11.456 1.00 97.81 198 GLN A N 1
ATOM 1480 C CA . GLN A 1 198 ? 10.266 -5.559 12.765 1.00 97.81 198 GLN A CA 1
ATOM 1481 C C . GLN A 1 198 ? 9.765 -4.109 12.742 1.00 97.81 198 GLN A C 1
ATOM 1483 O O . GLN A 1 198 ? 9.064 -3.695 13.661 1.00 97.81 198 GLN A O 1
ATOM 1488 N N . GLU A 1 199 ? 10.077 -3.336 11.696 1.00 97.25 199 GLU A N 1
ATOM 1489 C CA . GLU A 1 199 ? 9.594 -1.957 11.550 1.00 97.25 199 GLU A CA 1
ATOM 1490 C C . GLU A 1 199 ? 8.058 -1.904 11.430 1.00 97.25 199 GLU A C 1
ATOM 1492 O O . GLU A 1 199 ? 7.420 -1.053 12.059 1.00 97.25 199 GLU A O 1
ATOM 1497 N N . ALA A 1 200 ? 7.452 -2.818 10.663 1.00 97.19 200 ALA A N 1
ATOM 1498 C CA . ALA A 1 200 ? 5.999 -2.910 10.520 1.00 97.19 200 ALA A CA 1
ATOM 1499 C C . ALA A 1 200 ? 5.313 -3.317 11.835 1.00 97.19 200 ALA A C 1
ATOM 1501 O O . ALA A 1 200 ? 4.337 -2.684 12.247 1.00 97.19 200 ALA A O 1
ATOM 1502 N N . ASP A 1 201 ? 5.841 -4.335 12.512 1.00 96.81 201 ASP A N 1
ATOM 1503 C CA . ASP A 1 201 ? 5.260 -4.880 13.738 1.00 96.81 201 ASP A CA 1
ATOM 1504 C C . ASP A 1 201 ? 5.434 -3.929 14.925 1.00 96.81 201 ASP A C 1
ATOM 1506 O O . ASP A 1 201 ? 4.490 -3.720 15.685 1.00 96.81 201 ASP A O 1
ATOM 1510 N N . ALA A 1 202 ? 6.590 -3.268 15.048 1.00 96.62 202 ALA A N 1
ATOM 1511 C CA . ALA A 1 202 ? 6.812 -2.240 16.064 1.00 96.62 202 ALA A CA 1
ATOM 1512 C C . ALA A 1 202 ? 5.856 -1.053 15.882 1.00 96.62 202 ALA A C 1
ATOM 1514 O O . ALA A 1 202 ? 5.322 -0.518 16.858 1.00 96.62 202 ALA A O 1
ATOM 1515 N N . LEU A 1 203 ? 5.598 -0.650 14.632 1.00 95.31 203 LEU A N 1
ATOM 1516 C CA . LEU A 1 203 ? 4.636 0.406 14.347 1.00 95.31 203 LEU A CA 1
ATOM 1517 C C . LEU A 1 203 ? 3.213 -0.022 14.718 1.00 95.31 203 LEU A C 1
ATOM 1519 O O . LEU A 1 203 ? 2.532 0.740 15.403 1.00 95.31 203 LEU A O 1
ATOM 1523 N N . LEU A 1 204 ? 2.784 -1.225 14.327 1.00 94.25 204 LEU A N 1
ATOM 1524 C CA . LEU A 1 204 ? 1.469 -1.754 14.694 1.00 94.25 204 LEU A CA 1
ATOM 1525 C C . LEU A 1 204 ? 1.311 -1.867 16.218 1.00 94.25 204 LEU A C 1
ATOM 1527 O O . LEU A 1 204 ? 0.296 -1.432 16.759 1.00 94.25 204 LEU A O 1
ATOM 1531 N N . ALA A 1 205 ? 2.333 -2.365 16.918 1.00 93.56 205 ALA A N 1
ATOM 1532 C CA . ALA A 1 205 ? 2.347 -2.460 18.375 1.00 93.56 205 ALA A CA 1
ATOM 1533 C C . ALA A 1 205 ? 2.241 -1.083 19.046 1.00 93.56 205 ALA A C 1
ATOM 1535 O O . ALA A 1 205 ? 1.517 -0.940 20.020 1.00 93.56 205 ALA A O 1
ATOM 1536 N N . SER A 1 206 ? 2.882 -0.044 18.497 1.00 93.94 206 SER A N 1
ATOM 1537 C CA . SER A 1 206 ? 2.819 1.325 19.045 1.00 93.94 206 SER A CA 1
ATOM 1538 C C . SER A 1 206 ? 1.434 1.995 18.952 1.00 93.94 206 SER A C 1
ATOM 1540 O O . SER A 1 206 ? 1.216 3.077 19.518 1.00 93.94 206 SER A O 1
ATOM 1542 N N . LEU A 1 207 ? 0.511 1.393 18.195 1.00 90.12 207 LEU A N 1
ATOM 1543 C CA . LEU A 1 207 ? -0.873 1.840 18.044 1.00 90.12 207 LEU A CA 1
ATOM 1544 C C . LEU A 1 207 ? -1.838 1.117 18.999 1.00 90.12 207 LEU A C 1
ATOM 1546 O O . LEU A 1 207 ? -2.974 1.563 19.131 1.00 90.12 207 LEU A O 1
ATOM 1550 N N . GLY A 1 208 ? -1.411 0.034 19.652 1.00 78.56 208 GLY A N 1
ATOM 1551 C CA . GLY A 1 208 ? -2.220 -0.748 20.591 1.00 78.56 208 GLY A CA 1
ATOM 1552 C C . GLY A 1 208 ? -1.733 -0.643 22.024 1.00 78.56 208 GLY A C 1
ATOM 1553 O O . GLY A 1 208 ? -2.489 -1.152 22.878 1.00 78.56 208 GLY A O 1
#

Secondary structure (DSSP, 8-state):
-HHHHHHHHHHHHHHHHHHHHHHHHHHHHHHHHHHH-TTHHHHHHHHHS----EEEPGGGHHHHHHHHHHHHHHT-HHHHHHHHHSEEE-HHHHHHHHHHHHHHHHTT---HHHHHHHHHHHHHHHHH--GGGHHHHHHHHHHHHHHHHHHH----HHHHHHHHHHHTTS-HHHHHHHHHHHHHHHHHTT---HHHHHHHHHHHHTT-

Foldseek 3Di:
DVVVVVVVVVVVVVVLVVVLVLLLLLLLQLLVQVVVDDCSSVVSLCVSQNQDFEEDDPVCLQSLLSSLLSCLVSVVLVVLVVSLVRYDYDLLSNLSSQLSNLLSCLLPDQDPVSLVSLVVSLVCCVVVPDPVCVVSNLLSVLSSQLSVCLPVLDHDVVSLVVLLVVLVSGHLSSVLSSLSSSLSSQVSNVHDSPVSNCVSVVSSVVSD

Radius of gyration: 16.95 Å; chains: 1; bounding box: 35×52×43 Å

pLDDT: mean 91.07, std 8.66, range [52.09, 98.31]

Sequence (208 aa):
MIQGAIIGLIVGLVMVGIRFVQQKKGGKQVVAALKQGGPAAREALDGYVKPVQGKVSAQKLLNLLERYAWMAIMGEHDALVQESQGIDGQLNVVTQLQAQAAVGLLAHRTEAGDLAFLRSVADRIDHEGGALSGLVKKQTRDLEIVARALDTRQLDPEALQRVVGRARQMGPAGKITRLRFATRAVEMAGGDASQLRQEADALLASLG